Protein 3Q87 (pdb70)

Organism: Encephalitozoon cuniculi (strain GB-M1) (NCBI:txid284813)

B-factor: mean 30.22, std 13.88, range [9.96, 102.19]

Secondary structure (DSSP, 8-state):
--GGGGGTB--SS-SS--PEEEEEEEEEE---------HHHHHHHHHHHHHHHHHHTTT--SS---HHHHHHHHH-TT--HHHHHHHHSEEEEEEEEEETTT--EEEEETTEEE-SS-B---/--SPPP-HHHHHHHHHHHHHT--S-EEEEET-TT-HHHHHHTTTSEEEEEES-HHHHHT-SSS-EEE-STTTTB-GGG-SEEEE----BTT---TTTB--GGG-HHHHHHHHH--SSEEEEEEEGGG-HHHHHHHHHHTT-EEEEEEEEE-SSSEEEEEEEE--

Foldseek 3Di:
DFQLCQQVDAQPPDPDGFGKAKAFPDKDFADDPDQDGDLCSQQPPQRVSVVRVQVNCVVPDNAHDDPCNSNVCNVPVVPCPNVSCRRVGMARQFIWIAGPPQGKIFTRHRSDTRNPPIDHDD/DLADDDDPLNVVLLVLCVVVPDAAFEEEEEQCQQNPSVVVAVVGYQYAYEHCRVSSVVNHPDHHYDHDLADPVPDQVRGAEYEDADLQDECDPDVHNALYHLSCNSVLVNLVPHDHFKYKYKYWVSSVVVVSCVSNVVVQWDKDFSDWAADVPTIMTIMMTGHD

InterPro domains:
  IPR005651 Trm112-like [PF03966] (2-112)

Radius of gyration: 19.12 Å; Cα contacts (8 Å, |Δi|>4): 638; chains: 2; bounding box: 38×39×57 Å

Sequence (286 aa):
MKPFLLGLLKCKRCSFMTKLILECEKAESNDVDVKIFNKHMFTENGGERLKSLVNSLRDFHGRELSEQDISSFVENPGDDEKIKEFLFGIDVVEGSLRCDMCGLIYPIKGSIVETVDTVESKMDWYEPGEDTYTLMDALEREGLEMKIVLDLGTSTGVITEQLRKRNTVVSTDLNIRALESHRGGNLVRADLLCSINQESVDVVVVFNPPYVPDTDDPIIGGGYLGREVIDRFVDAVTVGMLYLLVIEANRPKEVLARLEERGYGTRILKVRKILGETVYIIKGEKS

CATH classification: 2.20.25.10

Structure (mmCIF, N/CA/C/O backbone):
data_3Q87
#
_entry.id   3Q87
#
_cell.length_a   42.115
_cell.length_b   74.316
_cell.length_c   96.754
_cell.angle_alpha   90.00
_cell.angle_beta   90.00
_cell.angle_gamma   90.00
#
_symmetry.space_group_name_H-M   'P 21 21 21'
#
loop_
_entity.id
_entity.type
_entity.pdbx_description
1 polymer 'Putative uncharacterized protein ECU08_1170'
2 polymer 'N6 adenine specific DNA methylase'
3 non-polymer 'ZINC ION'
4 non-polymer S-ADENOSYLMETHIONINE
5 water water
#
loop_
_atom_site.group_PDB
_atom_site.id
_atom_site.type_symbol
_atom_site.label_atom_id
_atom_site.label_alt_id
_atom_site.label_comp_id
_atom_site.label_asym_id
_atom_site.label_entity_id
_atom_site.label_seq_id
_atom_site.pdbx_PDB_ins_code
_atom_site.Cartn_x
_atom_site.Cartn_y
_atom_site.Cartn_z
_atom_site.occupancy
_atom_site.B_iso_or_equiv
_atom_site.auth_seq_id
_atom_site.auth_comp_id
_atom_site.auth_asym_id
_atom_site.auth_atom_id
_atom_site.pdbx_PDB_model_num
ATOM 1 N N . MET A 1 1 ? 38.078 12.416 33.636 1.00 23.63 1 MET A N 1
ATOM 2 C CA . MET A 1 1 ? 36.676 12.043 33.486 1.00 26.85 1 MET A CA 1
ATOM 3 C C . MET A 1 1 ? 35.868 12.212 34.768 1.00 22.28 1 MET A C 1
ATOM 4 O O . MET A 1 1 ? 36.265 11.770 35.847 1.00 22.55 1 MET A O 1
ATOM 9 N N . LYS A 1 2 ? 34.719 12.850 34.622 1.00 19.65 2 LYS A N 1
ATOM 10 C CA . LYS A 1 2 ? 33.779 13.005 35.712 1.00 22.08 2 LYS A CA 1
ATOM 11 C C . LYS A 1 2 ? 32.938 11.735 35.850 1.00 25.48 2 LYS A C 1
ATOM 12 O O . LYS A 1 2 ? 32.604 11.094 34.863 1.00 19.64 2 LYS A O 1
ATOM 18 N N . PRO A 1 3 ? 32.623 11.349 37.089 1.00 23.37 3 PRO A N 1
ATOM 19 C CA . PRO A 1 3 ? 31.940 10.070 37.315 1.00 19.45 3 PRO A CA 1
ATOM 20 C C . PRO A 1 3 ? 30.572 9.920 36.632 1.00 19.23 3 PRO A C 1
ATOM 21 O O . PRO A 1 3 ? 30.124 8.787 36.460 1.00 18.21 3 PRO A O 1
ATOM 25 N N . PHE A 1 4 ? 29.919 11.006 36.226 1.00 18.97 4 PHE A N 1
ATOM 26 C CA . PHE A 1 4 ? 28.635 10.842 35.533 1.00 19.01 4 PHE A CA 1
ATOM 27 C C . PHE A 1 4 ? 28.810 10.069 34.234 1.00 15.01 4 PHE A C 1
ATOM 28 O O . PHE A 1 4 ? 27.850 9.479 33.726 1.00 16.69 4 PHE A O 1
ATOM 36 N N . LEU A 1 5 ? 30.036 10.053 33.710 1.00 16.02 5 LEU A N 1
ATOM 37 C CA . LEU A 1 5 ? 30.320 9.311 32.470 1.00 19.66 5 LEU A CA 1
ATOM 38 C C . LEU A 1 5 ? 30.070 7.812 32.639 1.00 20.21 5 LEU A C 1
ATOM 39 O O . LEU A 1 5 ? 29.862 7.098 31.661 1.00 19.54 5 LEU A O 1
ATOM 44 N N . LEU A 1 6 ? 30.080 7.337 33.884 1.00 18.10 6 LEU A N 1
ATOM 45 C CA . LEU A 1 6 ? 29.787 5.931 34.144 1.00 18.13 6 LEU A CA 1
ATOM 46 C C . LEU A 1 6 ? 28.366 5.540 33.737 1.00 27.27 6 LEU A C 1
ATOM 47 O O . LEU A 1 6 ? 28.059 4.352 33.647 1.00 27.16 6 LEU A O 1
ATOM 52 N N . GLY A 1 7 ? 27.496 6.522 33.508 1.00 17.90 7 GLY A N 1
ATOM 53 C CA . GLY A 1 7 ? 26.187 6.221 32.953 1.00 20.82 7 GLY A CA 1
ATOM 54 C C . GLY A 1 7 ? 26.181 6.083 31.433 1.00 24.17 7 GLY A C 1
ATOM 55 O O . GLY A 1 7 ? 25.200 5.630 30.844 1.00 24.20 7 GLY A O 1
ATOM 56 N N . LEU A 1 8 ? 27.278 6.470 30.794 1.00 18.77 8 LEU A N 1
ATOM 57 C CA . LEU A 1 8 ? 27.308 6.623 29.338 1.00 18.91 8 LEU A CA 1
ATOM 58 C C . LEU A 1 8 ? 28.277 5.672 28.645 1.00 23.22 8 LEU A C 1
ATOM 59 O O . LEU A 1 8 ? 28.185 5.435 27.438 1.00 23.81 8 LEU A O 1
ATOM 64 N N . LEU A 1 9 ? 29.228 5.141 29.397 1.00 13.57 9 LEU A N 1
ATOM 65 C CA . LEU A 1 9 ? 30.253 4.303 28.797 1.00 15.90 9 LEU A CA 1
ATOM 66 C C . LEU A 1 9 ? 29.873 2.842 28.941 1.00 17.47 9 LEU A C 1
ATOM 67 O O . LEU A 1 9 ? 29.165 2.481 29.861 1.00 21.98 9 LEU A O 1
ATOM 72 N N . LYS A 1 10 ? 30.347 2.005 28.033 1.00 14.19 10 LYS A N 1
ATOM 73 C CA . LYS A 1 10 ? 30.139 0.571 28.165 1.00 17.01 10 LYS A CA 1
ATOM 74 C C . LYS A 1 10 ? 31.340 -0.190 27.621 1.00 14.21 10 LYS A C 1
ATOM 75 O O . LYS A 1 10 ? 32.141 0.356 26.855 1.00 14.33 10 LYS A O 1
ATOM 81 N N . CYS A 1 11 ? 31.465 -1.449 28.023 1.00 12.07 11 CYS A N 1
ATOM 82 C CA . CYS A 1 11 ? 32.510 -2.302 27.490 1.00 11.27 11 CYS A CA 1
ATOM 83 C C . CYS A 1 11 ? 32.260 -2.508 26.013 1.00 14.74 11 CYS A C 1
ATOM 84 O O . CYS A 1 11 ? 31.134 -2.781 25.587 1.00 18.39 11 CYS A O 1
ATOM 87 N N . LYS A 1 12 ? 33.306 -2.373 25.219 1.00 17.48 12 LYS A N 1
ATOM 88 C CA . LYS A 1 12 ? 33.118 -2.394 23.778 1.00 16.72 12 LYS A CA 1
ATOM 89 C C . LYS A 1 12 ? 33.161 -3.821 23.232 1.00 22.75 12 LYS A C 1
ATOM 90 O O . LYS A 1 12 ? 32.947 -4.042 22.042 1.00 22.51 12 LYS A O 1
ATOM 96 N N . ARG A 1 13 ? 33.437 -4.781 24.108 1.00 21.26 13 ARG A N 1
ATOM 97 C CA . ARG A 1 13 ? 33.567 -6.177 23.705 1.00 25.26 13 ARG A CA 1
ATOM 98 C C . ARG A 1 13 ? 32.329 -6.995 24.106 1.00 26.64 13 ARG A C 1
ATOM 99 O O . ARG A 1 13 ? 31.778 -7.748 23.298 1.00 20.00 13 ARG A O 1
ATOM 107 N N . CYS A 1 14 ? 31.892 -6.844 25.354 1.00 20.12 14 CYS A N 1
ATOM 108 C CA . CYS A 1 14 ? 30.661 -7.488 25.801 1.00 26.05 14 CYS A CA 1
ATOM 109 C C . CYS A 1 14 ? 29.446 -6.923 25.055 1.00 24.58 14 CYS A C 1
ATOM 110 O O . CYS A 1 14 ? 29.318 -5.717 24.875 1.00 21.46 14 CYS A O 1
ATOM 113 N N . SER A 1 15 ? 28.572 -7.810 24.597 1.00 24.29 15 SER A N 1
ATOM 114 C CA . SER A 1 15 ? 27.443 -7.429 23.758 1.00 31.87 15 SER A CA 1
ATOM 115 C C . SER A 1 15 ? 26.221 -7.120 24.614 1.00 31.89 15 SER A C 1
ATOM 116 O O . SER A 1 15 ? 25.116 -6.957 24.106 1.00 34.43 15 SER A O 1
ATOM 119 N N . PHE A 1 16 ? 26.430 -7.062 25.921 1.00 27.89 16 PHE A N 1
ATOM 120 C CA . PHE A 1 16 ? 25.374 -6.730 26.868 1.00 24.79 16 PHE A CA 1
ATOM 121 C C . PHE A 1 16 ? 25.971 -5.759 27.869 1.00 26.77 16 PHE A C 1
ATOM 122 O O . PHE A 1 16 ? 27.191 -5.689 28.000 1.00 20.31 16 PHE A O 1
ATOM 130 N N . MET A 1 17 ? 25.124 -5.008 28.565 1.00 23.69 17 MET A N 1
ATOM 131 C CA . MET A 1 17 ? 25.605 -4.121 29.622 1.00 31.38 17 MET A CA 1
ATOM 132 C C . MET A 1 17 ? 26.317 -4.909 30.709 1.00 27.47 17 MET A C 1
ATOM 133 O O . MET A 1 17 ? 25.879 -5.988 31.098 1.00 27.42 17 MET A O 1
ATOM 138 N N . THR A 1 18 ? 27.417 -4.345 31.187 1.00 17.74 18 THR A N 1
ATOM 139 C CA . THR A 1 18 ? 28.165 -4.864 32.308 1.00 23.96 18 THR A CA 1
ATOM 140 C C . THR A 1 18 ? 28.500 -3.648 33.169 1.00 24.55 18 THR A C 1
ATOM 141 O O . THR A 1 18 ? 28.169 -2.524 32.800 1.00 23.23 18 THR A O 1
ATOM 145 N N . LYS A 1 19 ? 29.163 -3.860 34.297 1.00 24.65 19 LYS A N 1
ATOM 146 C CA . LYS A 1 19 ? 29.552 -2.751 35.167 1.00 26.96 19 LYS A CA 1
ATOM 147 C C . LYS A 1 19 ? 31.003 -2.376 34.927 1.00 25.77 19 LYS A C 1
ATOM 148 O O . LYS A 1 19 ? 31.871 -3.240 34.970 1.00 22.97 19 LYS A O 1
ATOM 154 N N . LEU A 1 20 ? 31.272 -1.100 34.665 1.00 23.43 20 LEU A N 1
ATOM 155 C CA . LEU A 1 20 ? 32.652 -0.642 34.547 1.00 18.65 20 LEU A CA 1
ATOM 156 C C . LEU A 1 20 ? 33.115 -0.179 35.915 1.00 22.61 20 LEU A C 1
ATOM 157 O O . LEU A 1 20 ? 32.506 0.709 36.498 1.00 21.43 20 LEU A O 1
ATOM 162 N N . ILE A 1 21 ? 34.183 -0.780 36.428 1.00 19.97 21 ILE A N 1
ATOM 163 C CA . ILE A 1 21 ? 34.676 -0.435 37.764 1.00 21.42 21 ILE A CA 1
ATOM 164 C C . ILE A 1 21 ? 35.856 0.518 37.689 1.00 18.80 21 ILE A C 1
ATOM 165 O O . ILE A 1 21 ? 36.802 0.293 36.947 1.00 19.34 21 ILE A O 1
ATOM 170 N N . LEU A 1 22 ? 35.785 1.584 38.477 1.00 20.82 22 LEU A N 1
ATOM 171 C CA . LEU A 1 22 ? 36.774 2.646 38.464 1.00 22.62 22 LEU A CA 1
ATOM 172 C C . LEU A 1 22 ? 37.931 2.353 39.409 1.00 29.70 22 LEU A C 1
ATOM 173 O O . LEU A 1 22 ? 37.722 2.007 40.573 1.00 24.54 22 LEU A O 1
ATOM 178 N N . GLU A 1 23 ? 39.150 2.485 38.892 1.00 23.61 23 GLU A N 1
ATOM 179 C CA . GLU A 1 23 ? 40.334 2.583 39.731 1.00 23.30 23 GLU A CA 1
ATOM 180 C C . GLU A 1 23 ? 40.938 3.967 39.541 1.00 28.54 23 GLU A C 1
ATOM 181 O O . GLU A 1 23 ? 41.169 4.404 38.416 1.00 29.83 23 GLU A O 1
ATOM 187 N N . CYS A 1 24 ? 41.194 4.650 40.648 1.00 22.50 24 CYS A N 1
ATOM 188 C CA . CYS A 1 24 ? 41.587 6.044 40.602 1.00 28.72 24 CYS A CA 1
ATOM 189 C C . CYS A 1 24 ? 42.992 6.264 41.154 1.00 36.48 24 CYS A C 1
ATOM 190 O O . CYS A 1 24 ? 43.216 6.137 42.354 1.00 29.57 24 CYS A O 1
ATOM 193 N N . GLU A 1 25 ? 43.945 6.581 40.281 1.00 30.02 25 GLU A N 1
ATOM 194 C CA . GLU A 1 25 ? 45.262 6.977 40.757 1.00 25.18 25 GLU A CA 1
ATOM 195 C C . GLU A 1 25 ? 45.219 8.413 41.279 1.00 38.97 25 GLU A C 1
ATOM 196 O O . GLU A 1 25 ? 45.594 8.681 42.420 1.00 38.80 25 GLU A O 1
ATOM 202 N N . LYS A 1 26 ? 44.752 9.348 40.462 1.00 28.83 26 LYS A N 1
ATOM 203 C CA . LYS A 1 26 ? 44.555 10.688 40.992 1.00 32.71 26 LYS A CA 1
ATOM 204 C C . LYS A 1 26 ? 43.332 11.421 40.450 1.00 36.66 26 LYS A C 1
ATOM 205 O O . LYS A 1 26 ? 42.970 11.287 39.277 1.00 25.28 26 LYS A O 1
ATOM 211 N N . ALA A 1 27 ? 42.706 12.191 41.337 1.00 26.34 27 ALA A N 1
ATOM 212 C CA . ALA A 1 27 ? 41.475 12.907 41.043 1.00 26.72 27 ALA A CA 1
ATOM 213 C C . ALA A 1 27 ? 41.539 14.312 41.618 1.00 30.79 27 ALA A C 1
ATOM 214 O O . ALA A 1 27 ? 42.122 14.520 42.677 1.00 33.53 27 ALA A O 1
ATOM 216 N N . GLU A 1 28 ? 40.924 15.265 40.923 1.00 26.83 28 GLU A N 1
ATOM 217 C CA . GLU A 1 28 ? 40.875 16.651 41.373 1.00 33.51 28 GLU A CA 1
ATOM 218 C C . GLU A 1 28 ? 39.429 17.094 41.534 1.00 33.39 28 GLU A C 1
ATOM 219 O O . GLU A 1 28 ? 38.525 16.550 40.898 1.00 28.56 28 GLU A O 1
ATOM 225 N N . SER A 1 29 ? 39.192 18.059 42.411 1.00 39.13 29 SER A N 1
ATOM 226 C CA . SER A 1 29 ? 37.844 18.579 42.560 1.00 39.90 29 SER A CA 1
ATOM 227 C C . SER A 1 29 ? 37.625 19.597 41.447 1.00 44.54 29 SER A C 1
ATOM 228 O O . SER A 1 29 ? 38.570 20.249 41.000 1.00 39.60 29 SER A O 1
ATOM 231 N N . ASN A 1 30 ? 36.385 19.695 40.979 1.00 45.29 30 ASN A N 1
ATOM 232 C CA . ASN A 1 30 ? 36.023 20.622 39.912 1.00 47.70 30 ASN A CA 1
ATOM 233 C C . ASN A 1 30 ? 34.822 21.439 40.350 1.00 49.40 30 ASN A C 1
ATOM 234 O O . ASN A 1 30 ? 33.911 20.914 40.997 1.00 48.52 30 ASN A O 1
ATOM 239 N N . ASP A 1 31 ? 34.827 22.719 39.993 1.00 48.39 31 ASP A N 1
ATOM 240 C CA . ASP A 1 31 ? 33.722 23.620 40.295 1.00 53.06 31 ASP A CA 1
ATOM 241 C C . ASP A 1 31 ? 32.398 23.165 39.686 1.00 53.23 31 ASP A C 1
ATOM 242 O O . ASP A 1 31 ? 32.318 22.899 38.486 1.00 50.76 31 ASP A O 1
ATOM 247 N N . VAL A 1 32 ? 31.358 23.094 40.514 1.00 45.15 32 VAL A N 1
ATOM 248 C CA . VAL A 1 32 ? 30.011 22.811 40.023 1.00 55.17 32 VAL A CA 1
ATOM 249 C C . VAL A 1 32 ? 29.130 24.063 40.008 1.00 59.43 32 VAL A C 1
ATOM 250 O O . VAL A 1 32 ? 29.627 25.191 39.967 1.00 71.21 32 VAL A O 1
ATOM 254 N N . ASP A 1 36 ? 25.822 25.906 34.417 1.00 72.23 36 ASP A N 1
ATOM 255 C CA . ASP A 1 36 ? 25.591 25.239 33.139 1.00 64.89 36 ASP A CA 1
ATOM 256 C C . ASP A 1 36 ? 24.948 23.866 33.329 1.00 53.42 36 ASP A C 1
ATOM 257 O O . ASP A 1 36 ? 24.763 23.399 34.457 1.00 50.49 36 ASP A O 1
ATOM 262 N N . VAL A 1 37 ? 24.648 23.219 32.209 1.00 29.59 37 VAL A N 1
ATOM 263 C CA . VAL A 1 37 ? 23.768 22.063 32.176 1.00 32.76 37 VAL A CA 1
ATOM 264 C C . VAL A 1 37 ? 24.411 20.745 32.636 1.00 38.23 37 VAL A C 1
ATOM 265 O O . VAL A 1 37 ? 25.407 20.268 32.063 1.00 39.38 37 VAL A O 1
ATOM 269 N N . LYS A 1 38 ? 23.815 20.157 33.666 1.00 26.02 38 LYS A N 1
ATOM 270 C CA . LYS A 1 38 ? 24.313 18.920 34.245 1.00 23.39 38 LYS A CA 1
ATOM 271 C C . LYS A 1 38 ? 23.212 17.888 34.236 1.00 27.94 38 LYS A C 1
ATOM 272 O O . LYS A 1 38 ? 22.523 17.698 35.228 1.00 39.16 38 LYS A O 1
ATOM 278 N N . ILE A 1 39 ? 23.042 17.223 33.106 1.00 22.13 39 ILE A N 1
ATOM 279 C CA . ILE A 1 39 ? 22.073 16.157 33.001 1.00 21.52 39 ILE A CA 1
ATOM 280 C C . ILE A 1 39 ? 22.797 14.812 33.080 1.00 24.61 39 ILE A C 1
ATOM 281 O O . ILE A 1 39 ? 23.819 14.616 32.417 1.00 17.03 39 ILE A O 1
ATOM 286 N N . PHE A 1 40 ? 22.292 13.904 33.914 1.00 19.81 40 PHE A N 1
ATOM 287 C CA . PHE A 1 40 ? 22.826 12.536 33.965 1.00 21.95 40 PHE A CA 1
ATOM 288 C C . PHE A 1 40 ? 21.755 11.446 33.886 1.00 25.01 40 PHE A C 1
ATOM 289 O O . PHE A 1 40 ? 20.561 11.716 34.012 1.00 26.29 40 PHE A O 1
ATOM 297 N N . ASN A 1 41 ? 22.194 10.214 33.647 1.00 23.74 41 ASN A N 1
ATOM 298 C CA . ASN A 1 41 ? 21.301 9.069 33.497 1.00 22.14 41 ASN A CA 1
ATOM 299 C C . ASN A 1 41 ? 20.974 8.472 34.858 1.00 31.98 41 ASN A C 1
ATOM 300 O O . ASN A 1 41 ? 21.581 7.483 35.299 1.00 22.40 41 ASN A O 1
ATOM 305 N N . LYS A 1 42 ? 20.017 9.108 35.524 1.00 32.17 42 LYS A N 1
ATOM 306 C CA . LYS A 1 42 ? 19.680 8.788 36.904 1.00 38.16 42 LYS A CA 1
ATOM 307 C C . LYS A 1 42 ? 19.482 7.293 37.153 1.00 31.89 42 LYS A C 1
ATOM 308 O O . LYS A 1 42 ? 20.034 6.752 38.105 1.00 34.52 42 LYS A O 1
ATOM 314 N N . HIS A 1 43 ? 18.725 6.627 36.289 1.00 25.31 43 HIS A N 1
ATOM 315 C CA . HIS A 1 43 ? 18.463 5.205 36.461 1.00 32.97 43 HIS A CA 1
ATOM 316 C C . HIS A 1 43 ? 19.740 4.358 36.568 1.00 45.94 43 HIS A C 1
ATOM 317 O O . HIS A 1 43 ? 19.748 3.312 37.237 1.00 34.85 43 HIS A O 1
ATOM 324 N N . MET A 1 44 ? 20.812 4.800 35.912 1.00 35.18 44 MET A N 1
ATOM 325 C CA . MET A 1 44 ? 22.066 4.058 35.953 1.00 30.99 44 MET A CA 1
ATOM 326 C C . MET A 1 44 ? 22.635 4.075 37.368 1.00 35.69 44 MET A C 1
ATOM 327 O O . MET A 1 44 ? 23.350 3.156 37.781 1.00 34.41 44 MET A O 1
ATOM 332 N N . PHE A 1 45 ? 22.306 5.128 38.106 1.00 29.46 45 PHE A N 1
ATOM 333 C CA . PHE A 1 45 ? 22.844 5.324 39.439 1.00 34.54 45 PHE A CA 1
ATOM 334 C C . PHE A 1 45 ? 21.856 4.953 40.554 1.00 34.93 45 PHE A C 1
ATOM 335 O O . PHE A 1 45 ? 22.214 4.980 41.734 1.00 39.69 45 PHE A O 1
ATOM 343 N N . THR A 1 46 ? 20.625 4.598 40.182 1.00 39.76 46 THR A N 1
ATOM 344 C CA . THR A 1 46 ? 19.624 4.179 41.172 1.00 44.82 46 THR A CA 1
ATOM 345 C C . THR A 1 46 ? 19.552 2.663 41.277 1.00 34.64 46 THR A C 1
ATOM 346 O O . THR A 1 46 ? 19.451 2.121 42.374 1.00 50.98 46 THR A O 1
ATOM 350 N N . GLU A 1 47 ? 19.602 1.983 40.135 1.00 36.23 47 GLU A N 1
ATOM 351 C CA . GLU A 1 47 ? 19.438 0.532 40.098 1.00 43.37 47 GLU A CA 1
ATOM 352 C C . GLU A 1 47 ? 20.276 -0.196 41.150 1.00 42.84 47 GLU A C 1
ATOM 353 O O . GLU A 1 47 ? 21.351 0.270 41.527 1.00 42.24 47 GLU A O 1
ATOM 359 N N . ASN A 1 48 ? 19.783 -1.348 41.603 1.00 51.75 48 ASN A N 1
ATOM 360 C CA . ASN A 1 48 ? 20.426 -2.099 42.678 1.00 33.71 48 ASN A CA 1
ATOM 361 C C . ASN A 1 48 ? 20.760 -1.217 43.856 1.00 43.93 48 ASN A C 1
ATOM 362 O O . ASN A 1 48 ? 21.873 -1.259 44.380 1.00 44.27 48 ASN A O 1
ATOM 367 N N . GLY A 1 49 ? 19.794 -0.408 44.263 1.00 39.79 49 GLY A N 1
ATOM 368 C CA . GLY A 1 49 ? 19.974 0.437 45.422 1.00 41.62 49 GLY A CA 1
ATOM 369 C C . GLY A 1 49 ? 21.239 1.264 45.357 1.00 48.87 49 GLY A C 1
ATOM 370 O O . GLY A 1 49 ? 21.962 1.376 46.349 1.00 38.61 49 GLY A O 1
ATOM 371 N N . GLY A 1 50 ? 21.503 1.836 44.184 1.00 44.38 50 GLY A N 1
ATOM 372 C CA . GLY A 1 50 ? 22.590 2.783 44.012 1.00 37.03 50 GLY A CA 1
ATOM 373 C C . GLY A 1 50 ? 23.939 2.107 43.897 1.00 34.40 50 GLY A C 1
ATOM 374 O O . GLY A 1 50 ? 24.958 2.652 44.320 1.00 38.77 50 GLY A O 1
ATOM 375 N N . GLU A 1 51 ? 23.941 0.918 43.310 1.00 32.39 51 GLU A N 1
ATOM 376 C CA . GLU A 1 51 ? 25.163 0.146 43.154 1.00 33.25 51 GLU A CA 1
ATOM 377 C C . GLU A 1 51 ? 26.307 0.939 42.520 1.00 29.63 51 GLU A C 1
ATOM 378 O O . GLU A 1 51 ? 27.428 0.933 43.033 1.00 31.67 51 GLU A O 1
ATOM 384 N N . ARG A 1 52 ? 26.038 1.609 41.404 1.00 31.39 52 ARG A N 1
ATOM 385 C CA . ARG A 1 52 ? 27.094 2.355 40.718 1.00 29.90 52 ARG A CA 1
ATOM 386 C C . ARG A 1 52 ? 27.695 3.432 41.624 1.00 29.49 52 ARG A C 1
ATOM 387 O O . ARG A 1 52 ? 28.916 3.646 41.622 1.00 29.46 52 ARG A O 1
ATOM 395 N N . LEU A 1 53 ? 26.842 4.085 42.413 1.00 27.02 53 LEU A N 1
ATOM 396 C CA . LEU A 1 53 ? 27.292 5.111 43.353 1.00 23.30 53 LEU A CA 1
ATOM 397 C C . LEU A 1 53 ? 28.167 4.541 44.465 1.00 27.03 53 LEU A C 1
ATOM 398 O O . LEU A 1 53 ? 29.188 5.123 44.827 1.00 23.91 53 LEU A O 1
ATOM 403 N N . LYS A 1 54 ? 27.732 3.420 45.031 1.00 29.37 54 LYS A N 1
ATOM 404 C CA . LYS A 1 54 ? 28.520 2.698 46.022 1.00 32.88 54 LYS A CA 1
ATOM 405 C C . LYS A 1 54 ? 29.869 2.290 45.452 1.00 22.03 54 LYS A C 1
ATOM 406 O O . LYS A 1 54 ? 30.894 2.410 46.111 1.00 26.91 54 LYS A O 1
ATOM 412 N N . SER A 1 55 ? 29.859 1.793 44.223 1.00 24.59 55 SER A N 1
ATOM 413 C CA . SER A 1 55 ? 31.092 1.428 43.528 1.00 25.80 55 SER A CA 1
ATOM 414 C C . SER A 1 55 ? 32.032 2.632 43.373 1.00 21.84 55 SER A C 1
ATOM 415 O O . SER A 1 55 ? 33.227 2.548 43.656 1.00 22.81 55 SER A O 1
ATOM 418 N N . LEU A 1 56 ? 31.486 3.751 42.907 1.00 22.81 56 LEU A N 1
ATOM 419 C CA . LEU A 1 56 ? 32.255 4.980 42.785 1.00 20.25 56 LEU A CA 1
ATOM 420 C C . LEU A 1 56 ? 32.788 5.458 44.132 1.00 25.98 56 LEU A C 1
ATOM 421 O O . LEU A 1 56 ? 33.947 5.852 44.239 1.00 24.29 56 LEU A O 1
ATOM 426 N N . VAL A 1 57 ? 31.944 5.442 45.159 1.00 28.18 57 VAL A N 1
ATOM 427 C CA . VAL A 1 57 ? 32.373 5.950 46.461 1.00 25.49 57 VAL A CA 1
ATOM 428 C C . VAL A 1 57 ? 33.565 5.151 46.979 1.00 30.09 57 VAL A C 1
ATOM 429 O O . VAL A 1 57 ? 34.516 5.709 47.524 1.00 28.22 57 VAL A O 1
ATOM 433 N N . ASN A 1 58 ? 33.513 3.840 46.772 1.00 33.88 58 ASN A N 1
ATOM 434 C CA . ASN A 1 58 ? 34.623 2.961 47.111 1.00 30.12 58 ASN A CA 1
ATOM 435 C C . ASN A 1 58 ? 35.874 3.259 46.294 1.00 35.18 58 ASN A C 1
ATOM 436 O O . ASN A 1 58 ? 36.976 3.296 46.833 1.00 27.49 58 ASN A O 1
ATOM 441 N N . SER A 1 59 ? 35.701 3.462 44.989 1.00 27.86 59 SER A N 1
ATOM 442 C CA . SER A 1 59 ? 36.826 3.772 44.118 1.00 28.13 59 SER A CA 1
ATOM 443 C C . SER A 1 59 ? 37.509 5.080 44.512 1.00 23.73 59 SER A C 1
ATOM 444 O O . SER A 1 59 ? 38.724 5.241 44.334 1.00 24.05 59 SER A O 1
ATOM 447 N N . LEU A 1 60 ? 36.736 6.016 45.041 1.00 20.28 60 LEU A N 1
ATOM 448 C CA . LEU A 1 60 ? 37.286 7.332 45.346 1.00 20.61 60 LEU A CA 1
ATOM 449 C C . LEU A 1 60 ? 37.491 7.576 46.841 1.00 32.75 60 LEU A C 1
ATOM 450 O O . LEU A 1 60 ? 37.603 8.721 47.271 1.00 33.73 60 LEU A O 1
ATOM 455 N N . ARG A 1 61 ? 37.569 6.505 47.622 1.00 34.79 61 ARG A N 1
ATOM 456 C CA . ARG A 1 61 ? 37.649 6.630 49.083 1.00 39.54 61 ARG A CA 1
ATOM 457 C C . ARG A 1 61 ? 38.893 7.385 49.573 1.00 43.00 61 ARG A C 1
ATOM 458 O O . ARG A 1 61 ? 38.867 8.017 50.633 1.00 47.75 61 ARG A O 1
ATOM 466 N N . ASP A 1 62 ? 39.968 7.331 48.795 1.00 38.49 62 ASP A N 1
ATOM 467 C CA . ASP A 1 62 ? 41.176 8.089 49.101 1.00 35.68 62 ASP A CA 1
ATOM 468 C C . ASP A 1 62 ? 41.147 9.519 48.538 1.00 50.94 62 ASP A C 1
ATOM 469 O O . ASP A 1 62 ? 42.134 10.253 48.622 1.00 44.85 62 ASP A O 1
ATOM 474 N N . PHE A 1 63 ? 40.020 9.912 47.958 1.00 50.94 63 PHE A N 1
ATOM 475 C CA . PHE A 1 63 ? 39.852 11.288 47.509 1.00 45.63 63 PHE A CA 1
ATOM 476 C C . PHE A 1 63 ? 38.887 12.036 48.420 1.00 39.61 63 PHE A C 1
ATOM 477 O O . PHE A 1 63 ? 37.733 11.648 48.569 1.00 38.43 63 PHE A O 1
ATOM 485 N N . HIS A 1 64 ? 39.357 13.122 49.016 1.00 43.61 64 HIS A N 1
ATOM 486 C CA . HIS A 1 64 ? 38.557 13.823 50.009 1.00 60.43 64 HIS A CA 1
ATOM 487 C C . HIS A 1 64 ? 38.069 15.190 49.542 1.00 57.74 64 HIS A C 1
ATOM 488 O O . HIS A 1 64 ? 37.509 15.951 50.326 1.00 63.41 64 HIS A O 1
ATOM 495 N N . GLY A 1 65 ? 38.264 15.489 48.262 1.00 54.47 65 GLY A N 1
ATO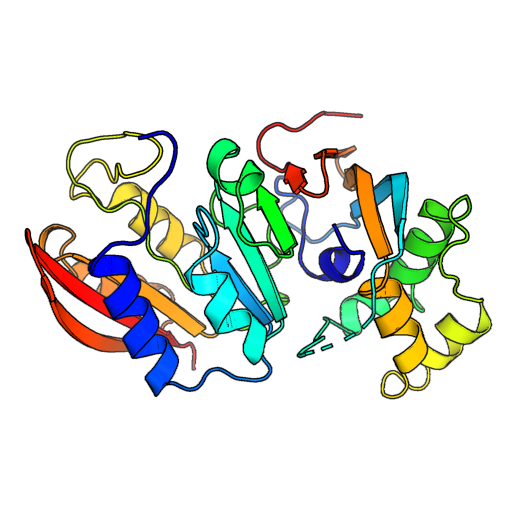M 496 C CA . GLY A 1 65 ? 37.839 16.766 47.712 1.00 57.18 65 GLY A CA 1
ATOM 497 C C . GLY A 1 65 ? 36.333 16.919 47.713 1.00 53.43 65 GLY A C 1
ATOM 498 O O . GLY A 1 65 ? 35.806 18.033 47.744 1.00 58.29 65 GLY A O 1
ATOM 499 N N . ARG A 1 66 ? 35.641 15.786 47.667 1.00 45.29 66 ARG A N 1
ATOM 500 C CA . ARG A 1 66 ? 34.187 15.761 47.700 1.00 46.83 66 ARG A CA 1
ATOM 501 C C . ARG A 1 66 ? 33.768 14.406 48.260 1.00 51.59 66 ARG A C 1
ATOM 502 O O . ARG A 1 66 ? 34.544 13.454 48.213 1.00 51.72 66 ARG A O 1
ATOM 510 N N . GLU A 1 67 ? 32.561 14.311 48.807 1.00 50.85 67 GLU A N 1
ATOM 511 C CA . GLU A 1 67 ? 32.171 13.092 49.513 1.00 56.42 67 GLU A CA 1
ATOM 512 C C . GLU A 1 67 ? 30.673 12.783 49.472 1.00 53.61 67 GLU A C 1
ATOM 513 O O . GLU A 1 67 ? 29.842 13.687 49.395 1.00 54.36 67 GLU A O 1
ATOM 519 N N . LEU A 1 68 ? 30.347 11.492 49.515 1.00 51.66 68 LEU A N 1
ATOM 520 C CA . LEU A 1 68 ? 28.966 11.034 49.666 1.00 53.63 68 LEU A CA 1
ATOM 521 C C . LEU A 1 68 ? 28.854 10.162 50.902 1.00 55.74 68 LEU A C 1
ATOM 522 O O . LEU A 1 68 ? 29.861 9.701 51.435 1.00 63.18 68 LEU A O 1
ATOM 527 N N . SER A 1 69 ? 27.625 9.928 51.348 1.00 59.64 69 SER A N 1
ATOM 528 C CA . SER A 1 69 ? 27.388 9.103 52.527 1.00 60.46 69 SER A CA 1
ATOM 529 C C . SER A 1 69 ? 26.292 8.088 52.259 1.00 59.91 69 SER A C 1
ATOM 530 O O . SER A 1 69 ? 25.454 8.286 51.378 1.00 49.67 69 SER A O 1
ATOM 533 N N . GLU A 1 70 ? 26.311 7.000 53.024 1.00 56.74 70 GLU A N 1
ATOM 534 C CA . GLU A 1 70 ? 25.273 5.983 52.952 1.00 58.41 70 GLU A CA 1
ATOM 535 C C . GLU A 1 70 ? 23.923 6.647 52.763 1.00 49.97 70 GLU A C 1
ATOM 536 O O . GLU A 1 70 ? 23.113 6.225 51.940 1.00 48.57 70 GLU A O 1
ATOM 542 N N . GLN A 1 71 ? 23.688 7.692 53.544 1.00 50.79 71 GLN A N 1
ATOM 543 C CA . GLN A 1 71 ? 22.395 8.349 53.551 1.00 56.45 71 GLN A CA 1
ATOM 544 C C . GLN A 1 71 ? 22.171 9.091 52.238 1.00 49.25 71 GLN A C 1
ATOM 545 O O . GLN A 1 71 ? 21.124 8.953 51.602 1.00 47.57 71 GLN A O 1
ATOM 551 N N . ASP A 1 72 ? 23.169 9.866 51.831 1.00 49.93 72 ASP A N 1
ATOM 552 C CA . ASP A 1 72 ? 23.088 10.632 50.592 1.00 51.43 72 ASP A CA 1
ATOM 553 C C . ASP A 1 72 ? 22.655 9.722 49.446 1.00 44.98 72 ASP A C 1
ATOM 554 O O . ASP A 1 72 ? 21.858 10.106 48.586 1.00 39.42 72 ASP A O 1
ATOM 559 N N . ILE A 1 73 ? 23.181 8.503 49.454 1.00 42.37 73 ILE A N 1
ATOM 560 C CA . ILE A 1 73 ? 22.893 7.536 48.410 1.00 42.55 73 ILE A CA 1
ATOM 561 C C . ILE A 1 73 ? 21.500 6.931 48.548 1.00 52.08 73 ILE A C 1
ATOM 562 O O . ILE A 1 73 ? 20.745 6.864 47.575 1.00 43.50 73 ILE A O 1
ATOM 567 N N . SER A 1 74 ? 21.171 6.475 49.754 1.00 48.02 74 SER A N 1
ATOM 568 C CA . SER A 1 74 ? 19.867 5.877 50.019 1.00 45.77 74 SER A CA 1
ATOM 569 C C . SER A 1 74 ? 18.760 6.883 49.745 1.00 42.21 74 SER A C 1
ATOM 570 O O . SER A 1 74 ? 17.769 6.568 49.092 1.00 39.11 74 SER A O 1
ATOM 573 N N . SER A 1 75 ? 18.942 8.103 50.236 1.00 46.95 75 SER A N 1
ATOM 574 C CA . SER A 1 75 ? 17.954 9.147 50.011 1.00 52.53 75 SER A CA 1
ATOM 575 C C . SER A 1 75 ? 17.782 9.464 48.523 1.00 51.16 75 SER A C 1
ATOM 576 O O . SER A 1 75 ? 16.665 9.703 48.069 1.00 50.71 75 SER A O 1
ATOM 579 N N . PHE A 1 76 ? 18.875 9.457 47.761 1.00 50.45 76 PHE A N 1
ATOM 580 C CA . PHE A 1 76 ? 18.775 9.686 46.318 1.00 42.05 76 PHE A CA 1
ATOM 581 C C . PHE A 1 76 ? 17.978 8.575 45.653 1.00 39.80 76 PHE A C 1
ATOM 582 O O . PHE A 1 76 ? 17.172 8.818 44.753 1.00 49.33 76 PHE A O 1
ATOM 590 N N . VAL A 1 77 ? 18.219 7.348 46.091 1.00 42.61 77 VAL A N 1
ATOM 591 C CA . VAL A 1 77 ? 17.437 6.214 45.619 1.00 48.25 77 VAL A CA 1
ATOM 592 C C . VAL A 1 77 ? 15.950 6.403 45.962 1.00 56.98 77 VAL A C 1
ATOM 593 O O . VAL A 1 77 ? 15.075 6.051 45.164 1.00 50.31 77 VAL A O 1
ATOM 597 N N . GLU A 1 78 ? 15.665 6.964 47.140 1.00 53.20 78 GLU A N 1
ATOM 598 C CA . GLU A 1 78 ? 14.279 7.254 47.514 1.00 61.63 78 GLU A CA 1
ATOM 599 C C . GLU A 1 78 ? 13.734 8.322 46.584 1.00 57.44 78 GLU A C 1
ATOM 600 O O . GLU A 1 78 ? 12.883 8.064 45.732 1.00 57.01 78 GLU A O 1
ATOM 606 N N . ASN A 1 79 ? 14.241 9.534 46.786 1.00 58.13 79 ASN A N 1
ATOM 607 C CA . ASN A 1 79 ? 13.826 10.712 46.042 1.00 57.42 79 ASN A CA 1
ATOM 608 C C . ASN A 1 79 ? 14.916 11.136 45.064 1.00 55.04 79 ASN A C 1
ATOM 609 O O . ASN A 1 79 ? 15.755 11.977 45.397 1.00 54.87 79 ASN A O 1
ATOM 614 N N . PRO A 1 80 ? 14.909 10.546 43.856 1.00 48.89 80 PRO A N 1
ATOM 615 C CA . PRO A 1 80 ? 15.899 10.845 42.811 1.00 55.70 80 PRO A CA 1
ATOM 616 C C . PRO A 1 80 ? 15.833 12.308 42.382 1.00 52.12 80 PRO A C 1
ATOM 617 O O . PRO A 1 80 ? 16.796 12.826 41.812 1.00 45.50 80 PRO A O 1
ATOM 621 N N . GLY A 1 81 ? 14.705 12.956 42.665 1.00 45.73 81 GLY A N 1
ATOM 622 C CA . GLY A 1 81 ? 14.522 14.363 42.366 1.00 43.72 81 GLY A CA 1
ATOM 623 C C . GLY A 1 81 ? 15.462 15.245 43.162 1.00 53.49 81 GLY A C 1
ATOM 624 O O . GLY A 1 81 ? 15.782 16.352 42.739 1.00 63.70 81 GLY A O 1
ATOM 625 N N . ASP A 1 82 ? 15.901 14.757 44.320 1.00 53.66 82 ASP A N 1
ATOM 626 C CA . ASP A 1 82 ? 16.838 15.498 45.161 1.00 61.19 82 ASP A CA 1
ATOM 627 C C . ASP A 1 82 ? 18.258 15.014 44.916 1.00 61.77 82 ASP A C 1
ATOM 628 O O . ASP A 1 82 ? 18.792 14.184 45.656 1.00 58.50 82 ASP A O 1
ATOM 633 N N . ASP A 1 83 ? 18.868 15.548 43.867 1.00 53.97 83 ASP A N 1
ATOM 634 C CA . ASP A 1 83 ? 20.160 15.061 43.426 1.00 57.18 83 ASP A CA 1
ATOM 635 C C . ASP A 1 83 ? 21.204 16.155 43.476 1.00 52.48 83 ASP A C 1
ATOM 636 O O . ASP A 1 83 ? 22.175 16.118 42.728 1.00 43.95 83 ASP A O 1
ATOM 641 N N . GLU A 1 84 ? 21.002 17.132 44.352 1.00 42.63 84 GLU A N 1
ATOM 642 C CA . GLU A 1 84 ? 21.974 18.205 44.511 1.00 47.60 84 GLU A CA 1
ATOM 643 C C . GLU A 1 84 ? 23.320 17.630 44.946 1.00 46.65 84 GLU A C 1
ATOM 644 O O . GLU A 1 84 ? 24.373 18.038 44.450 1.00 48.53 84 GLU A O 1
ATOM 650 N N . LYS A 1 85 ? 23.282 16.671 45.865 1.00 45.32 85 LYS A N 1
ATOM 651 C CA . LYS A 1 85 ? 24.503 16.065 46.374 1.00 45.38 85 LYS A CA 1
ATOM 652 C C . LYS A 1 85 ? 25.087 15.065 45.382 1.00 37.52 85 LYS A C 1
ATOM 653 O O . LYS A 1 85 ? 26.303 14.940 45.262 1.00 39.86 85 LYS A O 1
ATOM 659 N N . ILE A 1 86 ? 24.215 14.355 44.675 1.00 34.85 86 ILE A N 1
ATOM 660 C CA . ILE A 1 86 ? 24.649 13.407 43.657 1.00 36.40 86 ILE A CA 1
ATOM 661 C C . ILE A 1 86 ? 25.353 14.135 42.503 1.00 40.70 86 ILE A C 1
ATOM 662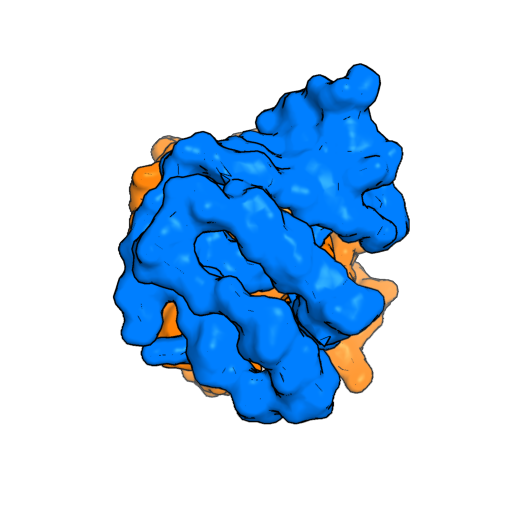 O O . ILE A 1 86 ? 26.493 13.810 42.156 1.00 40.22 86 ILE A O 1
ATOM 667 N N . LYS A 1 87 ? 24.672 15.124 41.925 1.00 34.81 87 LYS A N 1
ATOM 668 C CA . LYS A 1 87 ? 25.238 15.959 40.863 1.00 36.39 87 LYS A CA 1
ATOM 669 C C . LYS A 1 87 ? 26.605 16.492 41.254 1.00 36.51 87 LYS A C 1
ATOM 670 O O . LYS A 1 87 ? 27.522 16.557 40.441 1.00 31.04 87 LYS A O 1
ATOM 676 N N . GLU A 1 88 ? 26.725 16.913 42.504 1.00 35.93 88 GLU A N 1
ATOM 677 C CA . GLU A 1 88 ? 27.960 17.493 42.993 1.00 29.72 88 GLU A CA 1
ATOM 678 C C . GLU A 1 88 ? 29.076 16.448 42.982 1.00 33.38 88 GLU A C 1
ATOM 679 O O . GLU A 1 88 ? 30.227 16.750 42.674 1.00 33.17 88 GLU A O 1
ATOM 685 N N . PHE A 1 89 ? 28.732 15.212 43.324 1.00 26.03 89 PHE A N 1
ATOM 686 C CA . PHE A 1 89 ? 29.706 14.130 43.301 1.00 33.82 89 PHE A CA 1
ATOM 687 C C . PHE A 1 89 ? 30.020 13.725 41.853 1.00 24.70 89 PHE A C 1
ATOM 688 O O . PHE A 1 89 ? 31.176 13.532 41.492 1.00 23.10 89 PHE A O 1
ATOM 696 N N . LEU A 1 90 ? 28.990 13.632 41.025 1.00 18.18 90 LEU A N 1
ATOM 697 C CA . LEU A 1 90 ? 29.157 13.064 39.685 1.00 28.33 90 LEU A CA 1
ATOM 698 C C . LEU A 1 90 ? 29.738 14.068 38.683 1.00 27.81 90 LEU A C 1
ATOM 699 O O . LEU A 1 90 ? 30.345 13.683 37.681 1.00 20.79 90 LEU A O 1
ATOM 704 N N . PHE A 1 91 ? 29.561 15.354 38.966 1.00 23.43 91 PHE A N 1
ATOM 705 C CA . PHE A 1 91 ? 30.021 16.402 38.069 1.00 24.12 91 PHE A CA 1
ATOM 706 C C . PHE A 1 91 ? 31.135 17.205 38.697 1.00 25.81 91 PHE A C 1
ATOM 707 O O . PHE A 1 91 ? 31.827 17.951 38.014 1.00 30.47 91 PHE A O 1
ATOM 715 N N . GLY A 1 92 ? 31.302 17.056 40.007 1.00 27.30 92 GLY A N 1
ATOM 716 C CA . GLY A 1 92 ? 32.228 17.890 40.750 1.00 28.59 92 GLY A CA 1
ATOM 717 C C . GLY A 1 92 ? 33.570 17.241 41.012 1.00 29.96 92 GLY A C 1
ATOM 718 O O . GLY A 1 92 ? 34.403 17.790 41.728 1.00 25.10 92 GLY A O 1
ATOM 719 N N . ILE A 1 93 ? 33.781 16.065 40.432 1.00 26.58 93 ILE A N 1
ATOM 720 C CA . ILE A 1 93 ? 35.067 15.393 40.535 1.00 22.68 93 ILE A CA 1
ATOM 721 C C . ILE A 1 93 ? 35.569 15.022 39.156 1.00 25.34 93 ILE A C 1
ATOM 722 O O . ILE A 1 93 ? 34.793 14.608 38.303 1.00 24.32 93 ILE A O 1
ATOM 727 N N . ASP A 1 94 ? 36.875 15.132 38.956 1.00 24.60 94 ASP A N 1
ATOM 728 C CA . ASP A 1 94 ? 37.483 14.724 37.705 1.00 30.32 94 ASP A CA 1
ATOM 729 C C . ASP A 1 94 ? 38.640 13.757 37.951 1.00 28.02 94 ASP A C 1
ATOM 730 O O . ASP A 1 94 ? 39.638 14.110 38.589 1.00 26.79 94 ASP A O 1
ATOM 735 N N . VAL A 1 95 ? 38.501 12.534 37.455 1.00 18.57 95 VAL A N 1
ATOM 736 C CA . VAL A 1 95 ? 39.584 11.573 37.543 1.00 23.49 95 VAL A CA 1
ATOM 737 C C . VAL A 1 95 ? 40.565 11.904 36.431 1.00 29.18 95 VAL A C 1
ATOM 738 O O . VAL A 1 95 ? 40.213 11.837 35.252 1.00 19.09 95 VAL A O 1
ATOM 742 N N . VAL A 1 96 ? 41.787 12.284 36.794 1.00 22.35 96 VAL A N 1
ATOM 743 C CA . VAL A 1 96 ? 42.768 12.609 35.773 1.00 23.63 96 VAL A CA 1
ATOM 744 C C . VAL A 1 96 ? 43.580 11.366 35.415 1.00 23.43 96 VAL A C 1
ATOM 745 O O . VAL A 1 96 ? 43.932 11.163 34.261 1.00 22.34 96 VAL A O 1
ATOM 749 N N . GLU A 1 97 ? 43.840 10.518 36.405 1.00 24.30 97 GLU A N 1
ATOM 750 C CA . GLU A 1 97 ? 44.623 9.305 36.192 1.00 29.74 97 GLU A CA 1
ATOM 751 C C . GLU A 1 97 ? 43.940 8.110 36.847 1.00 21.78 97 GLU A C 1
ATOM 752 O O . GLU A 1 97 ? 43.559 8.172 38.006 1.00 21.95 97 GLU A O 1
ATOM 758 N N . GLY A 1 98 ? 43.770 7.033 36.091 1.00 20.20 98 GLY A N 1
ATOM 759 C CA . GLY A 1 98 ? 43.108 5.856 36.618 1.00 26.39 98 GLY A CA 1
ATOM 760 C C . GLY A 1 98 ? 42.717 4.869 35.540 1.00 20.55 98 GLY A C 1
ATOM 761 O O . GLY A 1 98 ? 43.353 4.802 34.488 1.00 21.58 98 GLY A O 1
ATOM 762 N N . SER A 1 99 ? 41.650 4.119 35.795 1.00 16.72 99 SER A N 1
ATOM 763 C CA . SER A 1 99 ? 41.234 3.046 34.894 1.00 17.67 99 SER A CA 1
ATOM 764 C C . SER A 1 99 ? 39.766 2.691 35.069 1.00 20.59 99 SER A C 1
ATOM 765 O O . SER A 1 99 ? 39.190 2.864 36.152 1.00 22.00 99 SER A O 1
ATOM 768 N N . LEU A 1 100 ? 39.176 2.166 34.001 1.00 17.10 100 LEU A N 1
ATOM 769 C CA . LEU A 1 100 ? 37.847 1.585 34.055 1.00 13.45 100 LEU A CA 1
ATOM 770 C C . LEU A 1 100 ? 37.955 0.127 33.626 1.00 16.27 100 LEU A C 1
ATOM 771 O O . LEU A 1 100 ? 38.523 -0.162 32.583 1.00 18.89 100 LEU A O 1
ATOM 776 N N . ARG A 1 101 ? 37.399 -0.786 34.419 1.00 17.19 101 ARG A N 1
ATOM 777 C CA . ARG A 1 101 ? 37.496 -2.216 34.124 1.00 19.56 101 ARG A CA 1
ATOM 778 C C . ARG A 1 101 ? 36.110 -2.862 33.999 1.00 15.78 101 ARG A C 1
ATOM 779 O O . ARG A 1 101 ? 35.296 -2.752 34.901 1.00 15.48 101 ARG A O 1
ATOM 787 N N . CYS A 1 102 ? 35.855 -3.537 32.881 1.00 17.28 102 CYS A N 1
ATOM 788 C CA . CYS A 1 102 ? 34.621 -4.290 32.706 1.00 18.73 102 CYS A CA 1
ATOM 789 C C . CYS A 1 102 ? 34.597 -5.455 33.682 1.00 19.05 102 CYS A C 1
ATOM 790 O O . CYS A 1 102 ? 35.508 -6.262 33.687 1.00 25.08 102 CYS A O 1
ATOM 793 N N . ASP A 1 103 ? 33.557 -5.548 34.500 1.00 21.29 103 ASP A N 1
ATOM 794 C CA . ASP A 1 103 ? 33.502 -6.593 35.519 1.00 24.81 103 ASP A CA 1
ATOM 795 C C . ASP A 1 103 ? 33.283 -7.981 34.931 1.00 26.26 103 ASP A C 1
ATOM 796 O O . ASP A 1 103 ? 33.511 -8.969 35.614 1.00 28.57 103 ASP A O 1
ATOM 801 N N . MET A 1 104 ? 32.856 -8.063 33.670 1.00 25.35 104 MET A N 1
ATOM 802 C CA . MET A 1 104 ? 32.589 -9.364 33.069 1.00 19.42 104 MET A CA 1
ATOM 803 C C . MET A 1 104 ? 33.768 -9.941 32.286 1.00 34.44 104 MET A C 1
ATOM 804 O O . MET A 1 104 ? 34.080 -11.127 32.426 1.00 22.46 104 MET A O 1
ATOM 809 N N . CYS A 1 105 ? 34.416 -9.125 31.458 1.00 23.69 105 CYS A N 1
ATOM 810 C CA . CYS A 1 105 ? 35.509 -9.646 30.641 1.00 20.12 105 CYS A CA 1
ATOM 811 C C . CYS A 1 105 ? 36.867 -9.095 31.061 1.00 18.52 105 CYS A C 1
ATOM 812 O O . CYS A 1 105 ? 37.887 -9.506 30.522 1.00 20.69 105 CYS A O 1
ATOM 815 N N . GLY A 1 106 ? 36.883 -8.173 32.025 1.00 18.38 106 GLY A N 1
ATOM 816 C CA . GLY A 1 106 ? 38.137 -7.593 32.493 1.00 19.38 106 GLY A CA 1
ATOM 817 C C . GLY A 1 106 ? 38.836 -6.594 31.569 1.00 15.37 106 GLY A C 1
ATOM 818 O O . GLY A 1 106 ? 39.931 -6.145 31.867 1.00 16.49 106 GLY A O 1
ATOM 819 N N . LEU A 1 107 ? 38.228 -6.264 30.436 1.00 17.64 107 LEU A N 1
ATOM 820 C CA . LEU A 1 107 ? 38.778 -5.228 29.559 1.00 14.74 107 LEU A CA 1
ATOM 821 C C . LEU A 1 107 ? 39.001 -3.917 30.328 1.00 15.50 107 LEU A C 1
ATOM 822 O O . LEU A 1 107 ? 38.156 -3.494 31.121 1.00 15.26 107 LEU A O 1
ATOM 827 N N . ILE A 1 108 ? 40.141 -3.283 30.083 1.00 14.41 108 ILE A N 1
ATOM 828 C CA . ILE A 1 108 ? 40.534 -2.065 30.781 1.00 16.95 108 ILE A CA 1
ATOM 829 C C . ILE A 1 108 ? 40.621 -0.853 29.858 1.00 18.15 108 ILE A C 1
ATOM 830 O O . ILE A 1 108 ? 41.314 -0.895 28.842 1.00 14.18 108 ILE A O 1
ATOM 835 N N . TYR A 1 109 ? 39.935 0.221 30.249 1.00 15.86 109 TYR A N 1
ATOM 836 C CA . TYR A 1 109 ? 40.079 1.533 29.631 1.00 14.61 109 TYR A CA 1
ATOM 837 C C . TYR A 1 109 ? 40.942 2.424 30.535 1.00 12.17 109 TYR A C 1
ATOM 838 O O . TYR A 1 109 ? 40.496 2.877 31.581 1.00 12.95 109 TYR A O 1
ATOM 847 N N . PRO A 1 110 ? 42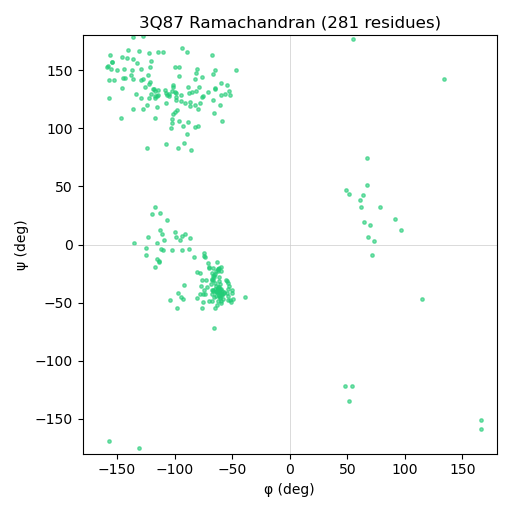.176 2.695 30.128 1.00 14.13 110 PRO A N 1
ATOM 848 C CA . PRO A 1 110 ? 42.972 3.619 30.940 1.00 14.21 110 PRO A CA 1
ATOM 849 C C . PRO A 1 110 ? 42.339 5.006 30.924 1.00 19.92 110 PRO A C 1
ATOM 850 O O . PRO A 1 110 ? 41.682 5.381 29.959 1.00 18.55 110 PRO A O 1
ATOM 854 N N . ILE A 1 111 ? 42.531 5.748 32.003 1.00 16.20 111 ILE A N 1
ATOM 855 C CA . ILE A 1 111 ? 42.160 7.148 32.059 1.00 19.16 111 ILE A CA 1
ATOM 856 C C . ILE A 1 111 ? 43.481 7.889 32.219 1.00 22.72 111 ILE A C 1
ATOM 857 O O . ILE A 1 111 ? 44.204 7.675 33.188 1.00 18.24 111 ILE A O 1
ATOM 862 N N . LYS A 1 112 ? 43.807 8.736 31.250 1.00 18.34 112 LYS A N 1
ATOM 863 C CA . LYS A 1 112 ? 45.108 9.382 31.198 1.00 23.79 112 LYS A CA 1
ATOM 864 C C . LYS A 1 112 ? 44.943 10.866 30.861 1.00 25.06 112 LYS A C 1
ATOM 865 O O . LYS A 1 112 ? 44.443 11.212 29.797 1.00 17.69 112 LYS A O 1
ATOM 871 N N . GLY A 1 113 ? 45.337 11.748 31.775 1.00 22.45 113 GLY A N 1
ATOM 872 C CA . GLY A 1 113 ? 45.106 13.169 31.577 1.00 20.18 113 GLY A CA 1
ATOM 873 C C . GLY A 1 113 ? 43.628 13.525 31.459 1.00 24.42 113 GLY A C 1
ATOM 874 O O . GLY A 1 113 ? 43.253 14.374 30.651 1.00 19.67 113 GLY A O 1
ATOM 875 N N . SER A 1 114 ? 42.794 12.858 32.259 1.00 15.12 114 SER A N 1
ATOM 876 C CA . SER A 1 114 ? 41.334 13.024 32.235 1.00 16.72 114 SER A CA 1
ATOM 877 C C . SER A 1 114 ? 40.613 12.439 31.012 1.00 14.41 114 SER A C 1
ATOM 878 O O . SER A 1 114 ? 39.393 12.390 30.980 1.00 20.53 114 SER A O 1
ATOM 881 N N . ILE A 1 115 ? 41.353 12.003 30.004 1.00 16.10 115 ILE A N 1
ATOM 882 C CA . ILE A 1 115 ? 40.708 11.407 28.839 1.00 14.65 115 ILE A CA 1
ATOM 883 C C . ILE A 1 115 ? 40.507 9.905 29.038 1.00 17.65 115 ILE A C 1
ATOM 884 O O . ILE A 1 115 ? 41.414 9.215 29.516 1.00 13.11 115 ILE A O 1
ATOM 889 N N . VAL A 1 116 ? 39.320 9.406 28.694 1.00 15.18 116 VAL A N 1
ATOM 890 C CA . VAL A 1 116 ? 39.062 7.965 28.731 1.00 13.50 116 VAL A CA 1
ATOM 891 C C . VAL A 1 116 ? 39.492 7.312 27.417 1.00 17.80 116 VAL A C 1
ATOM 892 O O . VAL A 1 116 ? 39.043 7.675 26.332 1.00 12.11 116 VAL A O 1
ATOM 896 N N . GLU A 1 117 ? 40.374 6.342 27.537 1.00 13.99 117 GLU A N 1
ATOM 897 C CA . GLU A 1 117 ? 41.007 5.746 26.394 1.00 16.31 117 GLU A CA 1
ATOM 898 C C . GLU A 1 117 ? 40.348 4.403 26.101 1.00 18.54 117 GLU A C 1
ATOM 899 O O . GLU A 1 117 ? 40.581 3.435 26.807 1.00 18.27 117 GLU A O 1
ATOM 905 N N . THR A 1 118 ? 39.523 4.334 25.066 1.00 16.44 118 THR A N 1
ATOM 906 C CA . THR A 1 118 ? 38.815 3.083 24.797 1.00 12.90 118 THR A CA 1
ATOM 907 C C . THR A 1 118 ? 39.321 2.358 23.553 1.00 18.42 118 THR A C 1
ATOM 908 O O . THR A 1 118 ? 38.764 1.340 23.139 1.00 17.60 118 THR A O 1
ATOM 912 N N . VAL A 1 119 ? 40.366 2.892 22.944 1.00 18.55 119 VAL A N 1
ATOM 913 C CA . VAL A 1 119 ? 40.895 2.308 21.718 1.00 22.70 119 VAL A CA 1
ATOM 914 C C . VAL A 1 119 ? 42.076 1.428 22.077 1.00 21.03 119 VAL A C 1
ATOM 915 O O . VAL A 1 119 ? 42.092 0.259 21.741 1.00 24.35 119 VAL A O 1
ATOM 919 N N . ASP A 1 120 ? 43.055 1.996 22.777 1.00 20.69 120 ASP A N 1
ATOM 920 C CA . ASP A 1 120 ? 44.227 1.239 23.203 1.00 26.90 120 ASP A CA 1
ATOM 921 C C . ASP A 1 120 ? 43.983 0.656 24.592 1.00 25.20 120 ASP A C 1
ATOM 922 O O . ASP A 1 120 ? 44.305 1.263 25.613 1.00 23.31 120 ASP A O 1
ATOM 927 N N . THR A 1 121 ? 43.386 -0.524 24.609 1.00 20.52 121 THR A N 1
ATOM 928 C CA . THR A 1 121 ? 42.929 -1.132 25.843 1.00 16.86 121 THR A CA 1
ATOM 929 C C . THR A 1 121 ? 43.958 -2.086 26.452 1.00 21.50 121 THR A C 1
ATOM 930 O O . THR A 1 121 ? 44.953 -2.435 25.826 1.00 19.56 121 THR A O 1
ATOM 934 N N . VAL A 1 122 ? 43.690 -2.502 27.686 1.00 20.87 122 VAL A N 1
ATOM 935 C CA . VAL A 1 122 ? 44.507 -3.476 28.390 1.00 20.11 122 VAL A CA 1
ATOM 936 C C . VAL A 1 122 ? 43.610 -4.646 28.794 1.00 18.92 122 VAL A C 1
ATOM 937 O O . VAL A 1 122 ? 42.438 -4.455 29.090 1.00 18.11 122 VAL A O 1
ATOM 941 N N . GLU A 1 123 ? 44.160 -5.855 28.799 1.00 24.32 123 GLU A N 1
ATOM 942 C CA . GLU A 1 123 ? 43.462 -7.019 29.339 1.00 22.07 123 GLU A CA 1
ATOM 943 C C . GLU A 1 123 ? 43.889 -7.276 30.776 1.00 20.65 123 GLU A C 1
ATOM 944 O O . GLU A 1 123 ? 45.048 -7.092 31.121 1.00 30.76 123 GLU A O 1
ATOM 950 N N . SER A 1 124 ? 42.966 -7.733 31.611 1.00 21.92 124 SER A N 1
ATOM 951 C CA . SER A 1 124 ? 43.295 -7.988 33.002 1.00 24.08 124 SER A CA 1
ATOM 952 C C . SER A 1 124 ? 42.960 -9.411 33.391 1.00 24.63 124 SER A C 1
ATOM 953 O O . SER A 1 124 ? 43.291 -9.849 34.491 1.00 31.50 124 SER A O 1
ATOM 956 N N . LYS A 1 125 ? 42.277 -10.123 32.501 1.00 26.34 125 LYS A N 1
ATOM 957 C CA . LYS A 1 125 ? 41.927 -11.517 32.763 1.00 29.46 125 LYS A CA 1
ATOM 958 C C . LYS A 1 125 ? 42.855 -12.473 32.006 1.00 30.34 125 LYS A C 1
ATOM 959 O O . LYS A 1 125 ? 43.876 -12.050 31.445 1.00 23.53 125 LYS A O 1
ATOM 966 N N . MET B 2 1 ? 48.121 17.658 8.717 1.00 34.89 1 MET B N 1
ATOM 967 C CA . MET B 2 1 ? 47.555 18.378 9.851 1.00 37.90 1 MET B CA 1
ATOM 968 C C . MET B 2 1 ? 47.525 17.442 11.054 1.00 27.76 1 MET B C 1
ATOM 969 O O . MET B 2 1 ? 47.288 16.243 10.908 1.00 32.22 1 MET B O 1
ATOM 974 N N . ASP B 2 2 ? 47.757 17.986 12.240 1.00 21.13 2 ASP B N 1
ATOM 975 C CA . ASP B 2 2 ? 47.766 17.175 13.451 1.00 20.78 2 ASP B CA 1
ATOM 976 C C . ASP B 2 2 ? 46.338 16.835 13.869 1.00 23.21 2 ASP B C 1
ATOM 977 O O . ASP B 2 2 ? 46.088 15.789 14.462 1.00 18.35 2 ASP B O 1
ATOM 982 N N . TRP B 2 3 ? 45.404 17.733 13.568 1.00 19.29 3 TRP B N 1
ATOM 983 C CA . TRP B 2 3 ? 43.993 17.489 13.849 1.00 18.85 3 TRP B CA 1
ATOM 984 C C . TRP B 2 3 ? 43.142 18.338 12.914 1.00 17.83 3 TRP B C 1
ATOM 985 O O . TRP B 2 3 ? 43.630 19.282 12.310 1.00 18.83 3 TRP B O 1
ATOM 996 N N . TYR B 2 4 ? 41.874 17.994 12.785 1.00 13.69 4 TYR B N 1
ATOM 997 C CA . TYR B 2 4 ? 40.989 18.727 11.892 1.00 19.23 4 TYR B CA 1
ATOM 998 C C . TYR B 2 4 ? 40.595 20.061 12.517 1.00 17.09 4 TYR B C 1
ATOM 999 O O . TYR B 2 4 ? 40.102 20.098 13.641 1.00 18.61 4 TYR B O 1
ATOM 1008 N N . GLU B 2 5 ? 40.800 21.151 11.786 1.00 16.44 5 GLU B N 1
ATOM 1009 C CA . GLU B 2 5 ? 40.537 22.480 12.324 1.00 23.24 5 GLU B CA 1
ATOM 1010 C C . GLU B 2 5 ? 39.183 22.985 11.828 1.00 17.09 5 GLU B C 1
ATOM 1011 O O . GLU B 2 5 ? 38.729 22.568 10.771 1.00 18.65 5 GLU B O 1
ATOM 1017 N N . PRO B 2 6 ? 38.530 23.875 12.598 1.00 21.78 6 PRO B N 1
ATOM 1018 C CA . PRO B 2 6 ? 37.208 24.379 12.202 1.00 25.22 6 PRO B CA 1
ATOM 1019 C C . PRO B 2 6 ? 37.233 25.010 10.806 1.00 25.23 6 PRO B C 1
ATOM 1020 O O . PRO B 2 6 ? 38.101 25.835 10.551 1.00 19.62 6 PRO B O 1
ATOM 1024 N N . GLY B 2 7 ? 36.310 24.604 9.933 1.00 23.92 7 GLY B N 1
ATOM 1025 C CA . GLY B 2 7 ? 36.220 25.105 8.568 1.00 24.08 7 GLY B CA 1
ATOM 1026 C C . GLY B 2 7 ? 34.790 25.506 8.255 1.00 25.97 7 GLY B C 1
ATOM 1027 O O . GLY B 2 7 ? 33.936 25.488 9.142 1.00 19.04 7 GLY B O 1
ATOM 1028 N N . GLU B 2 8 ? 34.526 25.884 7.005 1.00 23.13 8 GLU B N 1
ATOM 1029 C CA . GLU B 2 8 ? 33.180 26.286 6.599 1.00 23.25 8 GLU B CA 1
ATOM 1030 C C . GLU B 2 8 ? 32.198 25.133 6.795 1.00 21.77 8 GLU B C 1
ATOM 1031 O O . GLU B 2 8 ? 31.038 25.351 7.134 1.00 27.06 8 GLU B O 1
ATOM 1037 N N . ASP B 2 9 ? 32.671 23.907 6.592 1.00 21.22 9 ASP B N 1
ATOM 1038 C CA . ASP B 2 9 ? 31.837 22.746 6.842 1.00 21.68 9 ASP B CA 1
ATOM 1039 C C . ASP B 2 9 ? 31.376 22.706 8.299 1.00 19.45 9 ASP B C 1
ATOM 1040 O O . ASP B 2 9 ? 30.186 22.579 8.565 1.00 20.11 9 ASP B O 1
ATOM 1045 N N . THR B 2 10 ? 32.307 22.840 9.242 1.00 19.52 10 THR B N 1
ATOM 1046 C CA . THR B 2 10 ? 31.914 22.809 10.648 1.00 18.75 10 THR B CA 1
ATOM 1047 C C . THR B 2 10 ? 30.921 23.939 10.949 1.00 21.37 10 THR B C 1
ATOM 1048 O O . THR B 2 10 ? 29.928 23.729 11.618 1.00 17.37 10 THR B O 1
ATOM 1052 N N . TYR B 2 11 ? 31.173 25.132 10.429 1.00 18.24 11 TYR B N 1
ATOM 1053 C CA . TYR B 2 11 ? 30.274 26.247 10.723 1.00 28.44 11 TYR B CA 1
ATOM 1054 C C . TYR B 2 11 ? 28.857 26.107 10.143 1.00 22.36 11 TYR B C 1
ATOM 1055 O O . TYR B 2 11 ? 27.909 26.653 10.694 1.00 24.62 11 TYR B O 1
ATOM 1064 N N . THR B 2 12 ? 28.700 25.375 9.049 1.00 19.14 12 THR B N 1
ATOM 1065 C CA . THR B 2 12 ? 27.348 25.119 8.562 1.00 20.75 12 THR B CA 1
ATOM 1066 C C . THR B 2 12 ? 26.608 24.127 9.484 1.00 23.09 12 THR B C 1
ATOM 1067 O O . THR B 2 12 ? 25.409 24.262 9.712 1.00 24.43 12 THR B O 1
ATOM 1071 N N . LEU B 2 13 ? 27.320 23.138 10.018 1.00 26.69 13 LEU B N 1
ATOM 1072 C CA . LEU B 2 13 ? 26.723 22.255 11.018 1.00 23.60 13 LEU B CA 1
ATOM 1073 C C . LEU B 2 13 ? 26.336 23.079 12.248 1.00 23.28 13 LEU B C 1
ATOM 1074 O O . LEU B 2 13 ? 25.206 23.006 12.729 1.00 20.52 13 LEU B O 1
ATOM 1079 N N . MET B 2 14 ? 27.262 23.901 12.728 1.00 18.93 14 MET B N 1
ATOM 1080 C CA . MET B 2 14 ? 26.990 24.730 13.892 1.00 23.82 14 MET B CA 1
ATOM 1081 C C . MET B 2 14 ? 25.795 25.661 13.675 1.00 29.61 14 MET B C 1
ATOM 1082 O O . MET B 2 14 ? 24.965 25.828 14.572 1.00 25.94 14 MET B O 1
ATOM 1087 N N . ASP B 2 15 ? 25.712 26.267 12.493 1.00 23.30 15 ASP B N 1
ATOM 1088 C CA . ASP B 2 15 ? 24.601 27.162 12.184 1.00 25.29 15 ASP B CA 1
ATOM 1089 C C . ASP B 2 15 ? 23.273 26.413 12.241 1.00 23.45 15 ASP B C 1
ATOM 1090 O O . ASP B 2 15 ? 22.308 26.903 12.825 1.00 25.01 15 ASP B O 1
ATOM 1095 N N . ALA B 2 16 ? 23.226 25.217 11.659 1.00 21.43 16 ALA B N 1
ATOM 1096 C CA . ALA B 2 16 ? 21.995 24.434 11.705 1.00 26.67 16 ALA B CA 1
ATOM 1097 C C . ALA B 2 16 ? 21.600 24.015 13.131 1.00 31.32 16 ALA B C 1
ATOM 1098 O O . ALA B 2 16 ? 20.416 24.045 13.487 1.00 26.97 16 ALA B O 1
ATOM 1100 N N . LEU B 2 17 ? 22.588 23.626 13.937 1.00 27.01 17 LEU B N 1
ATOM 1101 C CA . LEU B 2 17 ? 22.349 23.243 15.330 1.00 25.54 17 LEU B CA 1
ATOM 1102 C C . LEU B 2 17 ? 21.794 24.427 16.100 1.00 27.22 17 LEU B C 1
ATOM 1103 O O . LEU B 2 17 ? 20.917 24.287 16.956 1.00 26.56 17 LEU B O 1
ATOM 1108 N N . GLU B 2 18 ? 22.315 25.601 15.787 1.00 25.36 18 GLU B N 1
ATOM 1109 C CA . GLU B 2 18 ? 21.890 26.802 16.476 1.00 30.58 18 GLU B CA 1
ATOM 1110 C C . GLU B 2 18 ? 20.401 27.068 16.253 1.00 27.13 18 GLU B C 1
ATOM 1111 O O . GLU B 2 18 ? 19.684 27.439 17.184 1.00 27.63 18 GLU B O 1
ATOM 1117 N N . ARG B 2 19 ? 19.937 26.861 15.026 1.00 24.01 19 ARG B N 1
ATOM 1118 C CA . ARG B 2 19 ? 18.557 27.169 14.677 1.00 36.37 19 ARG B CA 1
ATOM 1119 C C . ARG B 2 19 ? 17.602 26.160 15.291 1.00 39.09 19 ARG B C 1
ATOM 1120 O O . ARG B 2 19 ? 16.461 26.497 15.610 1.00 42.05 19 ARG B O 1
ATOM 1128 N N . GLU B 2 20 ? 18.079 24.927 15.455 1.00 38.00 20 GLU B N 1
ATOM 1129 C CA . GLU B 2 20 ? 17.306 23.874 16.103 1.00 30.69 20 GLU B CA 1
ATOM 1130 C C . GLU B 2 20 ? 17.075 24.173 17.580 1.00 31.54 20 GLU B C 1
ATOM 1131 O O . GLU B 2 20 ? 16.079 23.755 18.150 1.00 30.63 20 GLU B O 1
ATOM 1137 N N . GLY B 2 21 ? 18.013 24.874 18.206 1.00 35.25 21 GLY B N 1
ATOM 1138 C CA . GLY B 2 21 ? 17.901 25.169 19.620 1.00 30.82 21 GLY B CA 1
ATOM 1139 C C . GLY B 2 21 ? 17.920 23.954 20.548 1.00 42.43 21 GLY B C 1
ATOM 1140 O O . GLY B 2 21 ? 17.137 23.888 21.501 1.00 34.18 21 GLY B O 1
ATOM 1141 N N . LEU B 2 22 ? 18.813 22.999 20.282 1.00 40.40 22 LEU B N 1
ATOM 1142 C CA . LEU B 2 22 ? 18.993 21.845 21.168 1.00 33.11 22 LEU B CA 1
ATOM 1143 C C . LEU B 2 22 ? 19.218 22.285 22.600 1.00 27.64 22 LEU B C 1
ATOM 1144 O O . LEU B 2 22 ? 20.086 23.103 22.875 1.00 29.77 22 LEU B O 1
ATOM 1149 N N . GLU B 2 23 ? 18.455 21.718 23.521 1.00 24.05 23 GLU B N 1
ATOM 1150 C CA . GLU B 2 23 ? 18.507 22.161 24.905 1.00 23.58 23 GLU B CA 1
ATOM 1151 C C . GLU B 2 23 ? 18.133 21.036 25.862 1.00 20.81 23 GLU B C 1
ATOM 1152 O O . GLU B 2 23 ? 17.239 20.249 25.565 1.00 25.85 23 GLU B O 1
ATOM 1158 N N . MET B 2 24 ? 18.823 20.958 26.999 1.00 22.35 24 MET B N 1
ATOM 1159 C CA . MET B 2 24 ? 18.505 19.970 28.025 1.00 26.28 24 MET B CA 1
ATOM 1160 C C . MET B 2 24 ? 18.655 18.532 27.538 1.00 25.06 24 MET B C 1
ATOM 1161 O O . MET B 2 24 ? 17.923 17.650 27.976 1.00 36.47 24 MET B O 1
ATOM 1166 N N . LYS B 2 25 ? 19.591 18.287 26.634 1.00 24.85 25 LYS B N 1
ATOM 1167 C CA . LYS B 2 25 ? 19.827 16.928 26.176 1.00 19.68 25 LYS B CA 1
ATOM 1168 C C . LYS B 2 25 ? 21.164 16.401 26.667 1.00 21.90 25 LYS B C 1
ATOM 1169 O O . LYS B 2 25 ? 22.007 17.166 27.149 1.00 18.89 25 LYS B O 1
ATOM 1175 N N . ILE B 2 26 ? 21.349 15.088 26.565 1.00 21.45 26 ILE B N 1
ATOM 1176 C CA . ILE B 2 26 ? 22.685 14.515 26.654 1.00 21.38 26 ILE B CA 1
ATOM 1177 C C . ILE B 2 26 ? 23.138 14.299 25.215 1.00 17.66 26 ILE B C 1
ATOM 1178 O O . ILE B 2 26 ? 22.520 13.552 24.478 1.00 19.08 26 ILE B O 1
ATOM 1183 N N . VAL B 2 27 ? 24.190 15.001 24.807 1.00 19.54 27 VAL B N 1
ATOM 1184 C CA . VAL B 2 27 ? 24.580 15.026 23.401 1.00 15.29 27 VAL B CA 1
ATOM 1185 C C . VAL B 2 27 ? 25.971 14.461 23.240 1.00 15.15 27 VAL B C 1
ATOM 1186 O O . VAL B 2 27 ? 26.894 14.790 23.998 1.00 15.79 27 VAL B O 1
ATOM 1190 N N . LEU B 2 28 ? 26.118 13.593 22.255 1.00 13.70 28 LEU B N 1
ATOM 1191 C CA . LEU B 2 28 ? 27.422 13.048 21.937 1.00 14.89 28 LEU B CA 1
ATOM 1192 C C . LEU B 2 28 ? 27.962 13.819 20.747 1.00 16.96 28 LEU B C 1
ATOM 1193 O O . LEU B 2 28 ? 27.376 13.753 19.662 1.00 12.84 28 LEU B O 1
ATOM 1198 N N . ASP B 2 29 ? 29.045 14.566 20.962 1.00 11.39 29 ASP B N 1
ATOM 1199 C CA . ASP B 2 29 ? 29.754 15.238 19.869 1.00 18.80 29 ASP B CA 1
ATOM 1200 C C . ASP B 2 29 ? 30.800 14.253 19.351 1.00 18.76 29 ASP B C 1
ATOM 1201 O O . ASP B 2 29 ? 31.897 14.142 19.896 1.00 13.41 29 ASP B O 1
ATOM 1206 N N . LEU B 2 30 ? 30.436 13.518 18.311 1.00 18.41 30 LEU B N 1
ATOM 1207 C CA . LEU B 2 30 ? 31.274 12.463 17.765 1.00 12.93 30 LEU B CA 1
ATOM 1208 C C . LEU B 2 30 ? 32.270 13.059 16.769 1.00 13.19 30 LEU B C 1
ATOM 1209 O O . LEU B 2 30 ? 31.870 13.810 15.889 1.00 14.47 30 LEU B O 1
ATOM 1214 N N . GLY B 2 31 ? 33.551 12.714 16.885 1.00 13.07 31 GLY B N 1
ATOM 1215 C CA . GLY B 2 31 ? 34.575 13.350 16.068 1.00 10.32 31 GLY B CA 1
ATOM 1216 C C . GLY B 2 31 ? 34.707 14.817 16.479 1.00 15.86 31 GLY B C 1
ATOM 1217 O O . GLY B 2 31 ? 34.677 15.731 15.657 1.00 17.69 31 GLY B O 1
ATOM 1218 N N . THR B 2 32 ? 34.869 15.033 17.777 1.00 15.31 32 THR B N 1
ATOM 1219 C CA . THR B 2 32 ? 34.861 16.366 18.342 1.00 15.37 32 THR B CA 1
ATOM 1220 C C . THR B 2 32 ? 36.063 17.170 17.903 1.00 15.91 32 THR B C 1
ATOM 1221 O O . THR B 2 32 ? 36.015 18.396 17.906 1.00 13.95 32 THR B O 1
ATOM 1225 N N . SER B 2 33 ? 37.138 16.478 17.533 1.00 12.06 33 SER B N 1
ATOM 1226 C CA . SER B 2 33 ? 38.417 17.141 17.253 1.00 13.47 33 SER B CA 1
ATOM 1227 C C . SER B 2 33 ? 38.842 18.022 18.444 1.00 17.64 33 SER B C 1
ATOM 1228 O O . SER B 2 33 ? 38.986 17.507 19.557 1.00 15.20 33 SER B O 1
ATOM 1231 N N . THR B 2 34 ? 39.034 19.326 18.241 1.00 14.84 34 THR B N 1
ATOM 1232 C CA . THR B 2 34 ? 39.372 20.212 19.374 1.00 15.70 34 THR B CA 1
ATOM 1233 C C . THR B 2 34 ? 38.167 20.911 20.045 1.00 17.85 34 THR B C 1
ATOM 1234 O O . THR B 2 34 ? 38.340 21.787 20.908 1.00 15.15 34 THR B O 1
ATOM 1238 N N . GLY B 2 35 ? 36.957 20.531 19.644 1.00 17.95 35 GLY B N 1
ATOM 1239 C CA . GLY B 2 35 ? 35.769 20.841 20.430 1.00 16.34 35 GLY B CA 1
ATOM 1240 C C . GLY B 2 35 ? 35.031 22.128 20.125 1.00 16.90 35 GLY B C 1
ATOM 1241 O O . GLY B 2 35 ? 34.289 22.627 20.969 1.00 18.24 35 GLY B O 1
ATOM 1242 N N . VAL B 2 36 ? 35.210 22.666 18.922 1.00 14.07 36 VAL B N 1
ATOM 1243 C CA . VAL B 2 36 ? 34.476 23.869 18.535 1.00 18.62 36 VAL B CA 1
ATOM 1244 C C . VAL B 2 36 ? 32.959 23.660 18.648 1.00 19.34 36 VAL B C 1
ATOM 1245 O O . VAL B 2 36 ? 32.242 24.527 19.128 1.00 17.32 36 VAL B O 1
ATOM 1249 N N . ILE B 2 37 ? 32.465 22.499 18.236 1.00 17.85 37 ILE B N 1
ATOM 1250 C CA . ILE B 2 37 ? 31.030 22.243 18.350 1.00 16.75 37 ILE B CA 1
ATOM 1251 C C . ILE B 2 37 ? 30.595 21.954 19.803 1.00 16.32 37 ILE B C 1
ATOM 1252 O O . ILE B 2 37 ? 29.535 22.420 20.259 1.00 16.73 37 ILE B O 1
ATOM 1257 N N . THR B 2 38 ? 31.431 21.219 20.533 1.00 16.49 38 THR B N 1
ATOM 1258 C CA . THR B 2 38 ? 31.221 20.993 21.963 1.00 16.79 38 THR B CA 1
ATOM 1259 C C . THR B 2 38 ? 31.054 22.317 22.717 1.00 17.23 38 THR B C 1
ATOM 1260 O O . THR B 2 38 ? 30.169 22.464 23.560 1.00 21.51 38 THR B O 1
ATOM 1264 N N . GLU B 2 39 ? 31.913 23.275 22.401 1.00 16.65 39 GLU B N 1
ATOM 1265 C CA . GLU B 2 39 ? 31.858 24.597 23.021 1.00 23.51 39 GLU B CA 1
ATOM 1266 C C . GLU B 2 39 ? 30.473 25.250 22.893 1.00 23.85 39 GLU B C 1
ATOM 1267 O O . GLU B 2 39 ? 29.969 25.863 23.838 1.00 25.35 39 GLU B O 1
ATOM 1273 N N . GLN B 2 40 ? 29.862 25.121 21.722 1.00 17.96 40 GLN B N 1
ATOM 1274 C CA . GLN B 2 40 ? 28.535 25.685 21.497 1.00 23.27 40 GLN B CA 1
ATOM 1275 C C . GLN B 2 40 ? 27.444 24.844 22.182 1.00 24.10 40 GLN B C 1
ATOM 1276 O O . GLN B 2 40 ? 26.520 25.383 22.807 1.00 26.48 40 GLN B O 1
ATOM 1282 N N . LEU B 2 41 ? 27.570 23.525 22.067 1.00 19.72 41 LEU B N 1
ATOM 1283 C CA . LEU B 2 41 ? 26.611 22.576 22.634 1.00 20.10 41 LEU B CA 1
ATOM 1284 C C . LEU B 2 41 ? 26.535 22.599 24.157 1.00 19.98 41 LEU B C 1
ATOM 1285 O O . LEU B 2 41 ? 25.477 22.390 24.730 1.00 17.14 41 LEU B O 1
ATOM 1290 N N . ARG B 2 42 ? 27.662 22.823 24.820 1.00 19.28 42 ARG B N 1
ATOM 1291 C CA . ARG B 2 42 ? 27.672 22.685 26.270 1.00 19.03 42 ARG B CA 1
ATOM 1292 C C . ARG B 2 42 ? 26.962 23.822 26.979 1.00 24.24 42 ARG B C 1
ATOM 1293 O O . ARG B 2 42 ? 26.701 23.749 28.176 1.00 23.34 42 ARG B O 1
ATOM 1301 N N . LYS B 2 43 ? 26.634 24.868 26.233 1.00 22.18 43 LYS B N 1
ATOM 1302 C CA . LYS B 2 43 ? 25.931 25.994 26.819 1.00 31.14 43 LYS B CA 1
ATOM 1303 C C . LYS B 2 43 ? 24.514 25.609 27.237 1.00 23.62 43 LYS B C 1
ATOM 1304 O O . LYS B 2 43 ? 23.995 26.137 28.210 1.00 28.76 43 LYS B O 1
ATOM 1310 N N . ARG B 2 44 ? 23.907 24.663 26.523 1.00 24.35 44 ARG B N 1
ATOM 1311 C CA . ARG B 2 44 ? 22.526 24.290 26.788 1.00 21.25 44 ARG B CA 1
ATOM 1312 C C . ARG B 2 44 ? 22.332 22.802 27.068 1.00 27.94 44 ARG B C 1
ATOM 1313 O O . ARG B 2 44 ? 21.214 22.363 27.360 1.00 23.62 44 ARG B O 1
ATOM 1321 N N . ASN B 2 45 ? 23.410 22.029 26.974 1.00 24.94 45 ASN B N 1
ATOM 1322 C CA . ASN B 2 45 ? 23.309 20.578 27.087 1.00 20.22 45 ASN B CA 1
ATOM 1323 C C . ASN B 2 45 ? 24.459 19.983 27.874 1.00 19.74 45 ASN B C 1
ATOM 1324 O O . ASN B 2 45 ? 25.456 20.653 28.138 1.00 21.34 45 ASN B O 1
ATOM 1329 N N . THR B 2 46 ? 24.315 18.714 28.254 1.00 22.90 46 THR B N 1
ATOM 1330 C CA . THR B 2 46 ? 25.451 17.958 28.760 1.00 20.45 46 THR B CA 1
ATOM 1331 C C . THR B 2 46 ? 26.078 17.178 27.613 1.00 13.22 46 THR B C 1
ATOM 1332 O O . THR B 2 46 ? 25.406 16.408 26.929 1.00 15.94 46 THR B O 1
ATOM 1336 N N . VAL B 2 47 ? 27.368 17.402 27.397 1.00 18.06 47 VAL B N 1
ATOM 1337 C CA . VAL B 2 47 ? 28.032 16.883 26.206 1.00 15.36 47 VAL B CA 1
ATOM 1338 C C . VAL B 2 47 ? 29.132 15.894 26.557 1.00 11.82 47 VAL B C 1
ATOM 1339 O O . VAL B 2 47 ? 29.953 16.156 27.424 1.00 14.00 47 VAL B O 1
ATOM 1343 N N . VAL B 2 48 ? 29.129 14.753 25.879 1.00 11.14 48 VAL B N 1
ATOM 1344 C CA . VAL B 2 48 ? 30.267 13.861 25.872 1.00 12.89 48 VAL B CA 1
ATOM 1345 C C . VAL B 2 48 ? 30.946 14.026 24.521 1.00 10.44 48 VAL B C 1
ATOM 1346 O O . VAL B 2 48 ? 30.294 13.978 23.502 1.00 16.43 48 VAL B O 1
ATOM 1350 N N . SER B 2 49 ? 32.255 14.249 24.519 1.00 14.99 49 SER B N 1
ATOM 1351 C CA . SER B 2 49 ? 32.962 14.499 23.270 1.00 17.10 49 SER B CA 1
ATOM 1352 C C . SER B 2 49 ? 34.000 13.419 22.995 1.00 15.64 49 SER B C 1
ATOM 1353 O O . SER B 2 49 ? 34.830 13.112 23.860 1.00 12.06 49 SER B O 1
ATOM 1356 N N . THR B 2 50 ? 33.938 12.828 21.801 1.00 14.10 50 THR B N 1
ATOM 1357 C CA . THR B 2 50 ? 34.802 11.694 21.475 1.00 11.76 50 THR B CA 1
ATOM 1358 C C . THR B 2 50 ? 35.537 11.897 20.165 1.00 11.74 50 THR B C 1
ATOM 1359 O O . THR B 2 50 ? 35.051 12.591 19.283 1.00 15.32 50 THR B O 1
ATOM 1363 N N . ASP B 2 51 ? 36.719 11.295 20.052 1.00 12.25 51 ASP B N 1
ATOM 1364 C CA . ASP B 2 51 ? 37.484 11.329 18.809 1.00 15.14 51 ASP B CA 1
ATOM 1365 C C . ASP B 2 51 ? 38.465 10.164 18.799 1.00 16.52 51 ASP B C 1
ATOM 1366 O O . ASP B 2 51 ? 38.858 9.652 19.849 1.00 13.92 51 ASP B O 1
ATOM 1371 N N . LEU B 2 52 ? 38.820 9.717 17.604 1.00 16.20 52 LEU B N 1
ATOM 1372 C CA . LEU B 2 52 ? 39.844 8.700 17.434 1.00 14.32 52 LEU B CA 1
ATOM 1373 C C . LEU B 2 52 ? 41.228 9.332 17.595 1.00 18.13 52 LEU B C 1
ATOM 1374 O O . LEU B 2 52 ? 42.191 8.661 17.957 1.00 18.26 52 LEU B O 1
ATOM 1379 N N . ASN B 2 53 ? 41.306 10.640 17.339 1.00 15.29 53 ASN B N 1
ATOM 1380 C CA . ASN B 2 53 ? 42.566 11.383 17.297 1.00 16.90 53 ASN B CA 1
ATOM 1381 C C . ASN B 2 53 ? 42.998 11.945 18.661 1.00 22.21 53 ASN B C 1
ATOM 1382 O O . ASN B 2 53 ? 42.448 12.944 19.140 1.00 17.45 53 ASN B O 1
ATOM 1387 N N . ILE B 2 54 ? 43.996 11.318 19.280 1.00 16.66 54 ILE B N 1
ATOM 1388 C CA . ILE B 2 54 ? 44.364 11.691 20.645 1.00 22.53 54 ILE B CA 1
ATOM 1389 C C . ILE B 2 54 ? 44.989 13.092 20.710 1.00 19.40 54 ILE B C 1
ATOM 1390 O O . ILE B 2 54 ? 44.795 13.838 21.674 1.00 21.62 54 ILE B O 1
ATOM 1395 N N . ARG B 2 55 ? 45.729 13.443 19.669 1.00 20.20 55 ARG B N 1
ATOM 1396 C CA . ARG B 2 55 ? 46.334 14.760 19.585 1.00 24.48 55 ARG B CA 1
ATOM 1397 C C . ARG B 2 55 ? 45.292 15.874 19.690 1.00 20.77 55 ARG B C 1
ATOM 1398 O O . ARG B 2 55 ? 45.522 16.863 20.372 1.00 22.38 55 ARG B O 1
ATOM 1406 N N . ALA B 2 56 ? 44.147 15.710 19.026 1.00 18.80 56 ALA B N 1
ATOM 1407 C CA . ALA B 2 56 ? 43.086 16.719 19.094 1.00 16.30 56 ALA B CA 1
ATOM 1408 C C . ALA B 2 56 ? 42.503 16.775 20.493 1.00 19.00 56 ALA B C 1
ATOM 1409 O O . ALA B 2 56 ? 42.251 17.855 21.027 1.00 15.43 56 ALA B O 1
ATOM 1411 N N . LEU B 2 57 ? 42.293 15.605 21.087 1.00 13.28 57 LEU B N 1
ATOM 1412 C CA . LEU B 2 57 ? 41.746 15.544 22.433 1.00 18.19 57 LEU B CA 1
ATOM 1413 C C . LEU B 2 57 ? 42.680 16.226 23.426 1.00 16.33 57 LEU B C 1
ATOM 1414 O O . LEU B 2 57 ? 42.224 16.849 24.373 1.00 12.13 57 LEU B O 1
ATOM 1419 N N . GLU B 2 58 ? 43.983 16.082 23.208 1.00 16.36 58 GLU B N 1
ATOM 1420 C CA . GLU B 2 58 ? 44.994 16.674 24.083 1.00 21.69 58 GLU B CA 1
ATOM 1421 C C . GLU B 2 58 ? 45.063 18.204 23.977 1.00 22.16 58 GLU B C 1
ATOM 1422 O O . GLU B 2 58 ? 45.588 18.863 24.868 1.00 17.97 58 GLU B O 1
ATOM 1428 N N . SER B 2 59 ? 44.536 18.763 22.890 1.00 17.11 59 SER B N 1
ATOM 1429 C CA . SER B 2 59 ? 44.476 20.214 22.738 1.00 21.88 59 SER B CA 1
ATOM 1430 C C . SER B 2 59 ? 43.029 20.704 22.665 1.00 16.92 59 SER B C 1
ATOM 1431 O O . SER B 2 59 ? 42.717 21.695 21.995 1.00 18.17 59 SER B O 1
ATOM 1434 N N . HIS B 2 60 ? 42.145 20.009 23.367 1.00 18.89 60 HIS B N 1
ATOM 1435 C CA . HIS B 2 60 ? 40.707 20.260 23.265 1.00 20.88 60 HIS B CA 1
ATOM 1436 C C . HIS B 2 60 ? 40.306 21.525 24.037 1.00 23.00 60 HIS B C 1
ATOM 1437 O O . HIS B 2 60 ? 40.880 21.819 25.094 1.00 19.89 60 HIS B O 1
ATOM 1444 N N . ARG B 2 61 ? 39.336 22.274 23.505 1.00 19.65 61 ARG B N 1
ATOM 1445 C CA . ARG B 2 61 ? 38.813 23.466 24.178 1.00 21.09 61 ARG B CA 1
ATOM 1446 C C . ARG B 2 61 ? 38.355 23.137 25.591 1.00 31.24 61 ARG B C 1
ATOM 1447 O O . ARG B 2 61 ? 38.420 23.965 26.502 1.00 27.00 61 ARG B O 1
ATOM 1455 N N . GLY B 2 62 ? 37.881 21.914 25.766 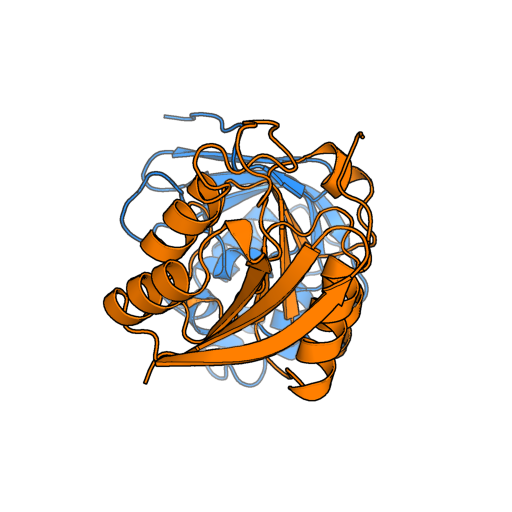1.00 24.60 62 GLY B N 1
ATOM 1456 C CA . GLY B 2 62 ? 37.555 21.422 27.085 1.00 26.32 62 GLY B CA 1
ATOM 1457 C C . GLY B 2 62 ? 36.221 20.729 27.087 1.00 28.11 62 GLY B C 1
ATOM 1458 O O . GLY B 2 62 ? 35.291 21.156 26.398 1.00 16.67 62 GLY B O 1
ATOM 1459 N N . GLY B 2 63 ? 36.116 19.654 27.859 1.00 18.31 63 GLY B N 1
ATOM 1460 C CA . GLY B 2 63 ? 34.865 18.934 27.901 1.00 20.42 63 GLY B CA 1
ATOM 1461 C C . GLY B 2 63 ? 35.037 17.581 28.540 1.00 17.32 63 GLY B C 1
ATOM 1462 O O . GLY B 2 63 ? 35.986 17.352 29.284 1.00 20.74 63 GLY B O 1
ATOM 1463 N N . ASN B 2 64 ? 34.114 16.681 28.246 1.00 14.44 64 ASN B N 1
ATOM 1464 C CA . ASN B 2 64 ? 34.180 15.332 28.787 1.00 11.86 64 ASN B CA 1
ATOM 1465 C C . ASN B 2 64 ? 34.684 14.415 27.685 1.00 17.14 64 ASN B C 1
ATOM 1466 O O . ASN B 2 64 ? 33.942 14.043 26.783 1.00 15.43 64 ASN B O 1
ATOM 1471 N N . LEU B 2 65 ? 35.971 14.098 27.754 1.00 15.12 65 LEU B N 1
ATOM 1472 C CA . LEU B 2 65 ? 36.690 13.558 26.617 1.00 16.51 65 LEU B CA 1
ATOM 1473 C C . LEU B 2 65 ? 36.838 12.042 26.665 1.00 14.63 65 LEU B C 1
ATOM 1474 O O . LEU B 2 65 ? 37.254 11.474 27.684 1.00 16.16 65 LEU B O 1
ATOM 1479 N N . VAL B 2 66 ? 36.485 11.404 25.5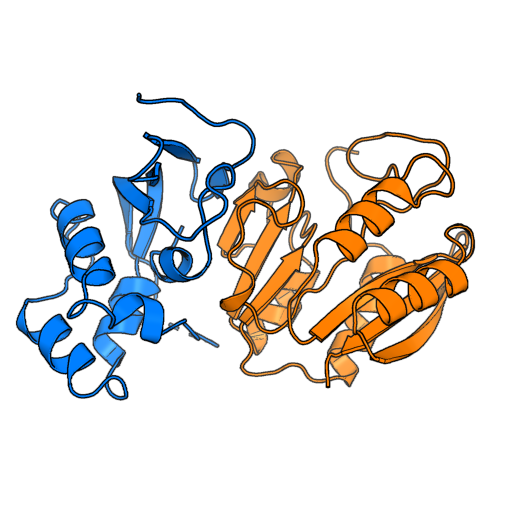52 1.00 12.29 66 VAL B N 1
ATOM 1480 C CA . VAL B 2 66 ? 36.667 9.974 25.374 1.00 12.15 66 VAL B CA 1
ATOM 1481 C C . VAL B 2 66 ? 37.378 9.725 24.059 1.00 12.95 66 VAL B C 1
ATOM 1482 O O . VAL B 2 66 ? 36.947 10.221 23.017 1.00 9.96 66 VAL B O 1
ATOM 1486 N N . ARG B 2 67 ? 38.485 8.992 24.089 1.00 12.33 67 ARG B N 1
ATOM 1487 C CA . ARG B 2 67 ? 39.058 8.550 22.824 1.00 14.18 67 ARG B CA 1
ATOM 1488 C C . ARG B 2 67 ? 38.368 7.237 22.464 1.00 14.22 67 ARG B C 1
ATOM 1489 O O . ARG B 2 67 ? 38.419 6.280 23.233 1.00 14.35 67 ARG B O 1
ATOM 1497 N N . ALA B 2 68 ? 37.683 7.210 21.326 1.00 14.25 68 ALA B N 1
ATOM 1498 C CA . ALA B 2 68 ? 36.889 6.042 20.958 1.00 14.39 68 ALA B CA 1
ATOM 1499 C C . ALA B 2 68 ? 36.717 5.940 19.457 1.00 18.27 68 ALA B C 1
ATOM 1500 O O . ALA B 2 68 ? 36.809 6.940 18.746 1.00 15.62 68 ALA B O 1
ATOM 1502 N N . ASP B 2 69 ? 36.441 4.723 18.991 1.00 16.00 69 ASP B N 1
ATOM 1503 C CA . ASP B 2 69 ? 36.171 4.457 17.581 1.00 18.00 69 ASP B CA 1
ATOM 1504 C C . ASP B 2 69 ? 34.652 4.449 17.409 1.00 18.84 69 ASP B C 1
ATOM 1505 O O . ASP B 2 69 ? 33.974 3.524 17.856 1.00 22.26 69 ASP B O 1
ATOM 1510 N N . LEU B 2 70 ? 34.115 5.505 16.803 1.00 15.86 70 LEU B N 1
ATOM 1511 C CA . LEU B 2 70 ? 32.672 5.664 16.691 1.00 16.22 70 LEU B CA 1
ATOM 1512 C C . LEU B 2 70 ? 31.993 5.419 18.048 1.00 19.28 70 LEU B C 1
ATOM 1513 O O . LEU B 2 70 ? 32.353 6.068 19.022 1.00 15.61 70 LEU B O 1
ATOM 1518 N N . LEU B 2 71 ? 31.069 4.454 18.117 1.00 13.86 71 LEU B N 1
ATOM 1519 C CA . LEU B 2 71 ? 30.168 4.328 19.263 1.00 18.58 71 LEU B CA 1
ATOM 1520 C C . LEU B 2 7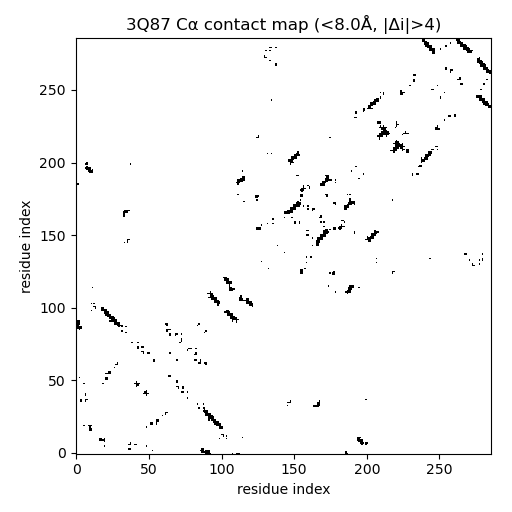1 ? 30.331 3.057 20.104 1.00 17.18 71 LEU B C 1
ATOM 1521 O O . LEU B 2 71 ? 29.603 2.874 21.076 1.00 18.85 71 LEU B O 1
ATOM 1526 N N . CYS B 2 72 ? 31.286 2.202 19.741 1.00 15.76 72 CYS B N 1
ATOM 1527 C CA . CYS B 2 72 ? 31.451 0.886 20.369 1.00 24.10 72 CYS B CA 1
ATOM 1528 C C . CYS B 2 72 ? 31.541 0.931 21.885 1.00 20.90 72 CYS B C 1
ATOM 1529 O O . CYS B 2 72 ? 31.056 0.026 22.572 1.00 22.75 72 CYS B O 1
ATOM 1532 N N . SER B 2 73 ? 32.175 1.975 22.409 1.00 14.76 73 SER B N 1
ATOM 1533 C CA . SER B 2 73 ? 32.366 2.096 23.848 1.00 15.67 73 SER B CA 1
ATOM 1534 C C . SER B 2 73 ? 31.336 3.035 24.483 1.00 15.60 73 SER B C 1
ATOM 1535 O O . SER B 2 73 ? 31.449 3.409 25.656 1.00 16.53 73 SER B O 1
ATOM 1538 N N . ILE B 2 74 ? 30.333 3.407 23.701 1.00 16.65 74 ILE B N 1
ATOM 1539 C CA . ILE B 2 74 ? 29.282 4.290 24.178 1.00 21.26 74 ILE B CA 1
ATOM 1540 C C . ILE B 2 74 ? 27.982 3.528 24.374 1.00 16.61 74 ILE B C 1
ATOM 1541 O O . ILE B 2 74 ? 27.531 2.801 23.490 1.00 17.99 74 ILE B O 1
ATOM 1546 N N . ASN B 2 75 ? 27.374 3.696 25.540 1.00 19.49 75 ASN B N 1
ATOM 1547 C CA . ASN B 2 75 ? 26.021 3.197 25.767 1.00 20.47 75 ASN B CA 1
ATOM 1548 C C . ASN B 2 75 ? 25.009 4.168 25.161 1.00 21.65 75 ASN B C 1
ATOM 1549 O O . ASN B 2 75 ? 24.731 5.217 25.736 1.00 21.07 75 ASN B O 1
ATOM 1554 N N . GLN B 2 76 ? 24.475 3.832 23.992 1.00 19.94 76 GLN B N 1
ATOM 1555 C CA . GLN B 2 76 ? 23.588 4.745 23.262 1.00 22.57 76 GLN B CA 1
ATOM 1556 C C . GLN B 2 76 ? 22.216 4.956 23.898 1.00 28.95 76 GLN B C 1
ATOM 1557 O O . GLN B 2 76 ? 21.528 5.940 23.610 1.00 22.70 76 GLN B O 1
ATOM 1563 N N . GLU B 2 77 ? 21.815 4.033 24.761 1.00 27.03 77 GLU B N 1
ATOM 1564 C CA . GLU B 2 77 ? 20.588 4.209 25.523 1.00 23.24 77 GLU B CA 1
ATOM 1565 C C . GLU B 2 77 ? 20.677 5.432 26.422 1.00 24.16 77 GLU B C 1
ATOM 1566 O O . GLU B 2 77 ? 19.663 5.999 26.821 1.00 25.64 77 GLU B O 1
ATOM 1572 N N . SER B 2 78 ? 21.890 5.849 26.741 1.00 20.71 78 SER B N 1
ATOM 1573 C CA . SER B 2 78 ? 22.057 6.963 27.658 1.00 22.75 78 SER B CA 1
ATOM 1574 C C . SER B 2 78 ? 22.191 8.298 26.944 1.00 17.49 78 SER B C 1
ATOM 1575 O O . SER B 2 78 ? 22.235 9.341 27.577 1.00 18.77 78 SER B O 1
ATOM 1578 N N . VAL B 2 79 ? 22.236 8.261 25.623 1.00 20.23 79 VAL B N 1
ATOM 1579 C CA . VAL B 2 79 ? 22.437 9.476 24.832 1.00 17.57 79 VAL B CA 1
ATOM 1580 C C . VAL B 2 79 ? 21.169 9.878 24.099 1.00 16.75 79 VAL B C 1
ATOM 1581 O O . VAL B 2 79 ? 20.516 9.037 23.467 1.00 19.03 79 VAL B O 1
ATOM 1585 N N . ASP B 2 80 ? 20.815 11.158 24.180 1.00 16.57 80 ASP B N 1
ATOM 1586 C CA . ASP B 2 80 ? 19.669 11.681 23.419 1.00 18.05 80 ASP B CA 1
ATOM 1587 C C . ASP B 2 80 ? 19.981 11.991 21.951 1.00 19.25 80 ASP B C 1
ATOM 1588 O O . ASP B 2 80 ? 19.203 11.668 21.063 1.00 20.06 80 ASP B O 1
ATOM 1593 N N . VAL B 2 81 ? 21.101 12.667 21.713 1.00 18.18 81 VAL B N 1
ATOM 1594 C CA . VAL B 2 81 ? 21.449 13.142 20.378 1.00 13.83 81 VAL B CA 1
ATOM 1595 C C . VAL B 2 81 ? 22.916 12.877 20.068 1.00 18.26 81 VAL B C 1
ATOM 1596 O O . VAL B 2 81 ? 23.791 13.020 20.940 1.00 14.41 81 VAL B O 1
ATOM 1600 N N . VAL B 2 82 ? 23.174 12.514 18.816 1.00 13.02 82 VAL B N 1
ATOM 1601 C CA A VAL B 2 82 ? 24.537 12.439 18.325 0.22 14.40 82 VAL B CA 1
ATOM 1602 C CA B VAL B 2 82 ? 24.525 12.403 18.301 0.78 14.49 82 VAL B CA 1
ATOM 1603 C C . VAL B 2 82 ? 24.742 13.436 17.185 1.00 17.05 82 VAL B C 1
ATOM 1604 O O . VAL B 2 82 ? 23.920 13.557 16.277 1.00 15.12 82 VAL B O 1
ATOM 1611 N N . VAL B 2 83 ? 25.837 14.178 17.262 1.00 16.57 83 VAL B N 1
ATOM 1612 C CA . VAL B 2 83 ? 26.218 15.125 16.223 1.00 16.99 83 VAL B CA 1
ATOM 1613 C C . VAL B 2 83 ? 27.555 14.662 15.654 1.00 15.88 83 VAL B C 1
ATOM 1614 O O . VAL B 2 83 ? 28.481 14.357 16.408 1.00 11.88 83 VAL B O 1
ATOM 1618 N N . PHE B 2 84 ? 27.670 14.636 14.333 1.00 17.21 84 PHE B N 1
ATOM 1619 C CA . PHE B 2 84 ? 28.842 14.043 13.691 1.00 19.04 84 PHE B CA 1
ATOM 1620 C C . PHE B 2 84 ? 29.215 14.752 12.395 1.00 17.96 84 PHE B C 1
ATOM 1621 O O . PHE B 2 84 ? 28.515 14.636 11.398 1.00 21.71 84 PHE B O 1
ATOM 1629 N N . ASN B 2 85 ? 30.319 15.490 12.413 1.00 18.91 85 ASN B N 1
ATOM 1630 C CA . ASN B 2 85 ? 30.966 15.887 11.171 1.00 19.71 85 ASN B CA 1
ATOM 1631 C C . ASN B 2 85 ? 32.019 14.823 10.893 1.00 16.20 85 ASN B C 1
ATOM 1632 O O . ASN B 2 85 ? 33.059 14.802 11.534 1.00 19.74 85 ASN B O 1
ATOM 1637 N N . PRO B 2 86 ? 31.729 13.898 9.960 1.00 16.24 86 PRO B N 1
ATOM 1638 C CA . PRO B 2 86 ? 32.554 12.695 9.807 1.00 17.90 86 PRO B CA 1
ATOM 1639 C C . PRO B 2 86 ? 33.723 12.887 8.842 1.00 16.18 86 PRO B C 1
ATOM 1640 O O . PRO B 2 86 ? 33.733 13.877 8.105 1.00 17.72 86 PRO B O 1
ATOM 1644 N N . PRO B 2 87 ? 34.704 11.964 8.856 1.00 18.02 87 PRO B N 1
ATOM 1645 C CA . PRO B 2 87 ? 35.736 11.946 7.804 1.00 19.14 87 PRO B CA 1
ATOM 1646 C C . PRO B 2 87 ? 35.033 11.605 6.504 1.00 23.40 87 PRO B C 1
ATOM 1647 O O . PRO B 2 87 ? 34.543 10.494 6.371 1.00 22.04 87 PRO B O 1
ATOM 1651 N N . TYR B 2 88 ? 34.970 12.534 5.566 1.00 23.47 88 TYR B N 1
ATOM 1652 C CA . TYR B 2 88 ? 34.105 12.352 4.422 1.00 20.71 88 TYR B CA 1
ATOM 1653 C C . TYR B 2 88 ? 34.848 12.428 3.078 1.00 22.85 88 TYR B C 1
ATOM 1654 O O . TYR B 2 88 ? 34.224 12.398 2.022 1.00 20.79 88 TYR B O 1
ATOM 1663 N N . VAL B 2 89 ? 36.171 12.515 3.118 1.00 18.27 89 VAL B N 1
ATOM 1664 C CA . VAL B 2 89 ? 36.952 12.756 1.905 1.00 25.28 89 VAL B CA 1
ATOM 1665 C C . VAL B 2 89 ? 37.198 11.466 1.125 1.00 22.01 89 VAL B C 1
ATOM 1666 O O . VAL B 2 89 ? 37.806 10.530 1.644 1.00 22.92 89 VAL B O 1
ATOM 1670 N N . PRO B 2 90 ? 36.722 11.420 -0.132 1.00 24.94 90 PRO B N 1
ATOM 1671 C CA . PRO B 2 90 ? 36.771 10.208 -0.956 1.00 25.41 90 PRO B CA 1
ATOM 1672 C C . PRO B 2 90 ? 38.184 9.797 -1.315 1.00 26.57 90 PRO B C 1
ATOM 1673 O O . PRO B 2 90 ? 39.045 10.657 -1.467 1.00 29.53 90 PRO B O 1
ATOM 1677 N N . ASP B 2 91 ? 38.409 8.489 -1.424 1.00 30.70 91 ASP B N 1
ATOM 1678 C CA . ASP B 2 91 ? 39.637 7.934 -1.998 1.00 38.07 91 ASP B CA 1
ATOM 1679 C C . AS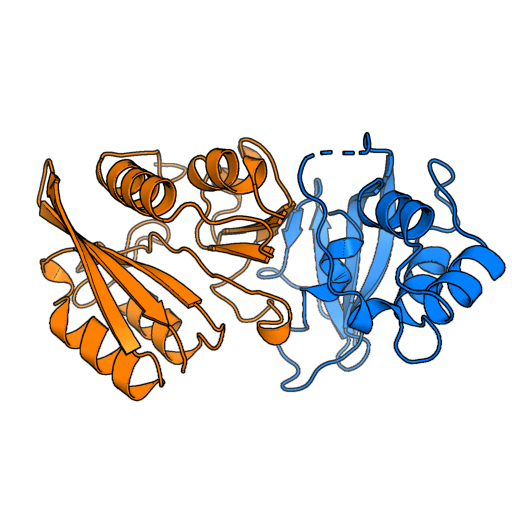P B 2 91 ? 40.900 8.127 -1.170 1.00 43.02 91 ASP B C 1
ATOM 1680 O O . ASP B 2 91 ? 42.016 7.989 -1.675 1.00 39.75 91 ASP B O 1
ATOM 1685 N N . THR B 2 92 ? 40.728 8.444 0.103 1.00 31.42 92 THR B N 1
ATOM 1686 C CA . THR B 2 92 ? 41.843 8.354 1.024 1.00 22.74 92 THR B CA 1
ATOM 1687 C C . THR B 2 92 ? 41.364 7.714 2.316 1.00 30.45 92 THR B C 1
ATOM 1688 O O . THR B 2 92 ? 40.190 7.830 2.679 1.00 21.98 92 THR B O 1
ATOM 1692 N N . ASP B 2 93 ? 42.282 7.014 2.972 1.00 23.37 93 ASP B N 1
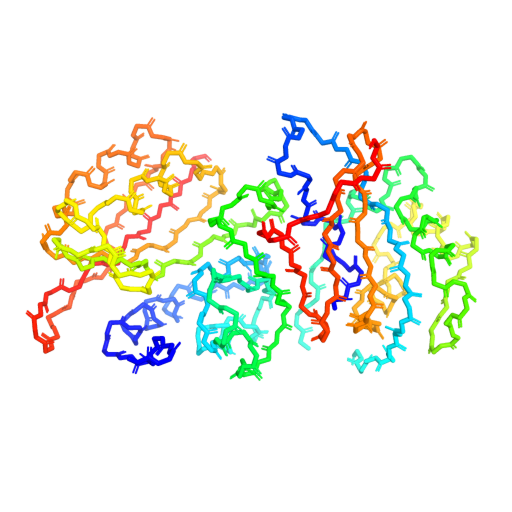ATOM 1693 C CA . ASP B 2 93 ? 42.039 6.394 4.263 1.00 34.72 93 ASP B CA 1
ATOM 1694 C C . ASP B 2 93 ? 42.872 7.089 5.328 1.00 25.60 93 ASP B C 1
ATOM 1695 O O . ASP B 2 93 ? 43.250 6.485 6.332 1.00 30.10 93 ASP B O 1
ATOM 1700 N N . ASP B 2 94 ? 43.184 8.358 5.090 1.00 27.39 94 ASP B N 1
ATOM 1701 C CA . ASP B 2 94 ? 43.768 9.194 6.134 1.00 24.49 94 ASP B CA 1
ATOM 1702 C C . ASP B 2 94 ? 42.864 9.122 7.369 1.00 25.86 94 ASP B C 1
ATOM 1703 O O . ASP B 2 94 ? 41.640 9.255 7.264 1.00 24.56 94 ASP B O 1
ATOM 1708 N N . PRO B 2 95 ? 43.464 8.898 8.542 1.00 25.51 95 PRO B N 1
ATOM 1709 C CA . PRO B 2 95 ? 42.690 8.584 9.746 1.00 25.09 95 PRO B CA 1
ATOM 1710 C C . PRO B 2 95 ? 41.827 9.753 10.210 1.00 22.94 95 PRO B C 1
ATOM 1711 O O . PRO B 2 95 ? 40.873 9.540 10.947 1.00 22.44 95 PRO B O 1
ATOM 1715 N N . ILE B 2 96 ? 42.156 10.967 9.781 1.00 25.62 96 ILE B N 1
ATOM 1716 C CA . ILE B 2 96 ? 41.403 12.146 10.199 1.00 22.62 96 ILE B CA 1
ATOM 1717 C C . ILE B 2 96 ? 40.281 12.520 9.229 1.00 25.49 96 ILE B C 1
ATOM 1718 O O . ILE B 2 96 ? 39.160 12.776 9.651 1.00 23.74 96 ILE B O 1
ATOM 1723 N N . ILE B 2 97 ? 40.577 12.545 7.933 1.00 20.26 97 ILE B N 1
ATOM 1724 C CA . ILE B 2 97 ? 39.613 13.050 6.957 1.00 22.52 97 ILE B CA 1
ATOM 1725 C C . ILE B 2 97 ? 39.133 11.987 5.993 1.00 18.72 97 ILE B C 1
ATOM 1726 O O . ILE B 2 97 ? 38.180 12.215 5.260 1.00 17.87 97 ILE B O 1
ATOM 1731 N N . GLY B 2 98 ? 39.804 10.837 5.975 1.00 24.20 98 GLY B N 1
ATOM 1732 C CA . GLY B 2 98 ? 39.578 9.860 4.919 1.00 19.35 98 GLY B CA 1
ATOM 1733 C C . GLY B 2 98 ? 38.292 9.073 5.051 1.00 24.47 98 GLY B C 1
ATOM 1734 O O . GLY B 2 98 ? 38.012 8.495 6.098 1.00 26.55 98 GLY B O 1
ATOM 1735 N N . GLY B 2 99 ? 37.501 9.043 3.988 1.00 20.19 99 GLY B N 1
ATOM 1736 C CA . GLY B 2 99 ? 36.313 8.213 3.983 1.00 20.88 99 GLY B CA 1
ATOM 1737 C C . GLY B 2 99 ? 36.376 7.052 3.002 1.00 25.72 99 GLY B C 1
ATOM 1738 O O . GLY B 2 99 ? 35.360 6.418 2.722 1.00 28.06 99 GLY B O 1
ATOM 1739 N N . GLY B 2 100 ? 37.567 6.789 2.470 1.00 26.37 100 GLY B N 1
ATOM 1740 C CA . GLY B 2 100 ? 37.764 5.750 1.476 1.00 34.12 100 GLY B CA 1
ATOM 1741 C C . GLY B 2 100 ? 36.809 5.828 0.298 1.00 29.21 100 GLY B C 1
ATOM 1742 O O . GLY B 2 100 ? 36.550 6.894 -0.265 1.00 24.21 100 GLY B O 1
ATOM 1743 N N . TYR B 2 101 ? 36.270 4.679 -0.071 1.00 30.00 101 TYR B N 1
ATOM 1744 C CA . TYR B 2 101 ? 35.421 4.589 -1.249 1.00 30.87 101 TYR B CA 1
ATOM 1745 C C . TYR B 2 101 ? 34.187 5.485 -1.124 1.00 32.17 101 TYR B C 1
ATOM 1746 O O . TYR B 2 101 ? 33.380 5.334 -0.203 1.00 25.71 101 TYR B O 1
ATOM 1755 N N . LEU B 2 102 ? 34.062 6.432 -2.050 1.00 27.57 102 LEU B N 1
ATOM 1756 C CA . LEU B 2 102 ? 32.960 7.388 -2.037 1.00 27.51 102 LEU B CA 1
ATOM 1757 C C . LEU B 2 102 ? 33.032 8.363 -0.853 1.00 23.63 102 LEU B C 1
ATOM 1758 O O . LEU B 2 102 ? 32.112 9.155 -0.642 1.00 28.90 102 LEU B O 1
ATOM 1763 N N . GLY B 2 103 ? 34.122 8.303 -0.091 1.00 22.76 103 GLY B N 1
ATOM 1764 C CA . GLY B 2 103 ? 34.239 9.046 1.157 1.00 19.25 103 GLY B CA 1
ATOM 1765 C C . GLY B 2 103 ? 33.234 8.578 2.198 1.00 23.25 103 GLY B C 1
ATOM 1766 O O . GLY B 2 103 ? 32.953 9.292 3.177 1.00 20.00 103 GLY B O 1
ATOM 1767 N N . ARG B 2 104 ? 32.715 7.366 2.002 1.00 17.89 104 ARG B N 1
ATOM 1768 C CA . ARG B 2 104 ? 31.534 6.878 2.723 1.00 19.66 104 ARG B CA 1
ATOM 1769 C C . ARG B 2 104 ? 31.782 5.774 3.749 1.00 20.44 104 ARG B C 1
ATOM 1770 O O . ARG B 2 104 ? 30.868 5.368 4.476 1.00 22.08 104 ARG B O 1
ATOM 1778 N N . GLU B 2 105 ? 33.008 5.287 3.825 1.00 18.60 105 GLU B N 1
ATOM 1779 C CA . GLU B 2 105 ? 33.285 4.140 4.679 1.00 22.29 105 GLU B CA 1
ATOM 1780 C C . GLU B 2 105 ? 33.005 4.368 6.169 1.00 21.91 105 GLU B C 1
ATOM 1781 O O . GLU B 2 105 ? 32.475 3.480 6.837 1.00 19.88 105 GLU B O 1
ATOM 1787 N N . VAL B 2 106 ? 33.357 5.540 6.695 1.00 22.23 106 VAL B N 1
ATOM 1788 C CA . VAL B 2 106 ? 33.092 5.801 8.112 1.00 18.79 106 VAL B CA 1
ATOM 1789 C C . VAL B 2 106 ? 31.620 6.152 8.298 1.00 20.23 106 VAL B C 1
ATOM 1790 O O . VAL B 2 106 ? 30.968 5.682 9.233 1.00 19.35 106 VAL B O 1
ATOM 1794 N N . ILE B 2 107 ? 31.094 6.970 7.392 1.00 15.23 107 ILE B N 1
ATOM 1795 C CA . ILE B 2 107 ? 29.683 7.320 7.421 1.00 18.46 107 ILE B CA 1
ATOM 1796 C C . ILE B 2 107 ? 28.811 6.066 7.479 1.00 20.97 107 ILE B C 1
ATOM 1797 O O . ILE B 2 107 ? 27.889 5.973 8.294 1.00 19.97 107 ILE B O 1
ATOM 1802 N N . ASP B 2 108 ? 29.118 5.108 6.610 1.00 19.99 108 ASP B N 1
ATOM 1803 C CA . ASP B 2 108 ? 28.347 3.876 6.492 1.00 24.26 108 ASP B CA 1
ATOM 1804 C C . ASP B 2 108 ? 28.478 3.039 7.756 1.00 21.58 108 ASP B C 1
ATOM 1805 O O . ASP B 2 108 ? 27.510 2.429 8.204 1.00 19.54 108 ASP B O 1
ATOM 1810 N N . ARG B 2 109 ? 29.677 3.008 8.333 1.00 19.40 109 ARG B N 1
ATOM 1811 C CA . ARG B 2 109 ? 29.866 2.316 9.602 1.00 19.31 109 ARG B CA 1
ATOM 1812 C C . ARG B 2 109 ? 29.044 2.962 10.709 1.00 20.23 109 ARG B C 1
ATOM 1813 O O . ARG B 2 109 ? 28.447 2.273 11.547 1.00 19.18 109 ARG B O 1
ATOM 1821 N N . PHE B 2 110 ? 29.013 4.289 10.705 1.00 17.72 110 PHE B N 1
ATOM 1822 C CA . PHE B 2 110 ? 28.247 5.041 11.691 1.00 17.55 110 PHE B CA 1
ATOM 1823 C C . PHE B 2 110 ? 26.752 4.744 11.571 1.00 21.16 110 PHE B C 1
ATOM 1824 O O . PHE B 2 110 ? 26.089 4.424 12.542 1.00 15.07 110 PHE B O 1
ATOM 1832 N N . VAL B 2 111 ? 26.228 4.869 10.362 1.00 17.42 111 VAL B N 1
ATOM 1833 C CA . VAL B 2 111 ? 24.806 4.673 10.130 1.00 20.87 111 VAL B CA 1
ATOM 1834 C C . VAL B 2 111 ? 24.376 3.268 10.556 1.00 20.46 111 VAL B C 1
ATOM 1835 O O . VAL B 2 111 ? 23.325 3.081 11.170 1.00 16.67 111 VAL B O 1
ATOM 1839 N N . ASP B 2 112 ? 25.213 2.280 10.271 1.00 21.85 112 ASP B N 1
ATOM 1840 C CA . ASP B 2 112 ? 24.875 0.918 10.656 1.00 21.93 112 ASP B CA 1
ATOM 1841 C C . ASP B 2 112 ? 25.001 0.579 12.141 1.00 25.92 112 ASP B C 1
ATOM 1842 O O . ASP B 2 112 ? 24.571 -0.488 12.565 1.00 28.84 112 ASP B O 1
ATOM 1847 N N . ALA B 2 113 ? 25.548 1.487 12.937 1.00 22.90 113 ALA B N 1
ATOM 1848 C CA . ALA B 2 113 ? 25.659 1.242 14.373 1.00 24.16 113 ALA B CA 1
ATOM 1849 C C . ALA B 2 113 ? 24.798 2.173 15.234 1.00 20.54 113 ALA B C 1
ATOM 1850 O O . ALA B 2 113 ? 24.610 1.917 16.423 1.00 14.89 113 ALA B O 1
ATOM 1852 N N . VAL B 2 114 ? 24.293 3.256 14.644 1.00 19.24 114 VAL B N 1
ATOM 1853 C CA . VAL B 2 114 ? 23.657 4.309 15.438 1.00 21.46 114 VAL B CA 1
ATOM 1854 C C . VAL B 2 114 ? 22.238 3.913 15.840 1.00 17.29 114 VAL B C 1
ATOM 1855 O O . VAL B 2 114 ? 21.480 3.385 15.027 1.00 20.60 114 VAL B O 1
ATOM 1859 N N . THR B 2 115 ? 21.888 4.142 17.100 1.00 17.96 115 THR B N 1
ATOM 1860 C CA . THR B 2 115 ? 20.563 3.760 17.590 1.00 15.94 115 THR B CA 1
ATOM 1861 C C . THR B 2 115 ? 19.900 4.840 18.438 1.00 20.37 115 THR B C 1
ATOM 1862 O O . THR B 2 115 ? 18.800 4.629 18.936 1.00 22.03 115 THR B O 1
ATOM 1866 N N . VAL B 2 116 ? 20.558 5.986 18.615 1.00 20.11 116 VAL B N 1
ATOM 1867 C CA . VAL B 2 116 ? 19.994 7.052 19.450 1.00 17.56 116 VAL B CA 1
ATOM 1868 C C . VAL B 2 116 ? 18.751 7.647 18.798 1.00 18.17 116 VAL B C 1
ATOM 1869 O O . VAL B 2 116 ? 18.525 7.462 17.612 1.00 19.93 116 VAL B O 1
ATOM 1873 N N . GLY B 2 117 ? 17.952 8.365 19.577 1.00 16.94 117 GLY B N 1
ATOM 1874 C CA . GLY B 2 117 ? 16.682 8.871 19.088 1.00 21.66 117 GLY B CA 1
ATOM 1875 C C . GLY B 2 117 ? 16.797 9.944 18.014 1.00 25.30 117 GLY B C 1
ATOM 1876 O O . GLY B 2 117 ? 15.919 10.061 17.160 1.00 26.61 117 GLY B O 1
ATOM 1877 N N . MET B 2 118 ? 17.877 10.722 18.054 1.00 21.07 118 MET B N 1
ATOM 1878 C CA . MET B 2 118 ? 18.060 11.834 17.123 1.00 21.71 118 MET B CA 1
ATOM 1879 C C . MET B 2 118 ? 19.521 12.026 16.744 1.00 21.56 118 MET B C 1
ATOM 1880 O O . MET B 2 118 ? 20.409 11.861 17.579 1.00 17.68 118 MET B O 1
ATOM 1885 N N . LEU B 2 119 ? 19.769 12.389 15.491 1.00 17.53 119 LEU B N 1
ATOM 1886 C CA . LEU B 2 119 ? 21.132 12.625 15.031 1.00 19.34 119 LEU B CA 1
ATOM 1887 C C . LEU B 2 119 ? 21.226 13.759 14.019 1.00 23.44 119 LEU B C 1
ATOM 1888 O O . LEU B 2 119 ? 20.277 14.031 13.275 1.00 22.21 119 LEU B O 1
ATOM 1893 N N . TYR B 2 120 ? 22.377 14.423 14.008 1.00 18.54 120 TYR B N 1
ATOM 1894 C CA . TYR B 2 120 ? 22.681 15.437 12.995 1.00 13.70 120 TYR B CA 1
ATOM 1895 C C . TYR B 2 120 ? 23.984 15.008 12.325 1.00 22.32 120 TYR B C 1
ATOM 1896 O O . TYR B 2 120 ? 25.008 14.851 12.995 1.00 19.79 120 TYR B O 1
ATOM 1905 N N . LEU B 2 121 ? 23.939 14.790 11.015 1.00 15.70 121 LEU B N 1
ATOM 1906 C CA . LEU B 2 121 ? 25.091 14.269 10.283 1.00 14.88 121 LEU B CA 1
ATOM 1907 C C . LEU B 2 121 ? 25.441 15.186 9.115 1.00 21.18 121 LEU B C 1
ATOM 1908 O O . LEU B 2 121 ? 24.559 15.628 8.397 1.00 22.26 121 LEU B O 1
ATOM 1913 N N . LEU B 2 122 ? 26.726 15.474 8.932 1.00 19.47 122 LEU B N 1
ATOM 1914 C CA . LEU B 2 122 ? 27.160 16.277 7.802 1.00 19.16 122 LEU B CA 1
ATOM 1915 C C . LEU B 2 122 ? 27.726 15.375 6.720 1.00 22.21 122 LEU B C 1
ATOM 1916 O O . LEU B 2 122 ? 28.470 14.443 6.999 1.00 16.89 122 LEU B O 1
ATOM 1921 N N . VAL B 2 123 ? 27.364 15.669 5.476 1.00 18.04 123 VAL B N 1
ATOM 1922 C CA . VAL B 2 123 ? 27.815 14.895 4.348 1.00 17.57 123 VAL B CA 1
ATOM 1923 C C . VAL B 2 123 ? 28.105 15.878 3.209 1.00 19.17 123 VAL B C 1
ATOM 1924 O O . VAL B 2 123 ? 27.649 17.003 3.252 1.00 17.14 123 VAL B O 1
ATOM 1928 N N . ILE B 2 124 ? 28.891 15.469 2.220 1.00 20.38 124 ILE B N 1
ATOM 1929 C CA . ILE B 2 124 ? 29.085 16.297 1.035 1.00 25.90 124 ILE B CA 1
ATOM 1930 C C . ILE B 2 124 ? 28.505 15.613 -0.206 1.00 26.95 124 ILE B C 1
ATOM 1931 O O . ILE B 2 124 ? 28.193 14.433 -0.178 1.00 18.81 124 ILE B O 1
ATOM 1936 N N . GLU B 2 125 ? 28.355 16.367 -1.291 1.00 34.33 125 GLU B N 1
ATOM 1937 C CA . GLU B 2 125 ? 27.712 15.851 -2.494 1.00 29.59 125 GLU B CA 1
ATOM 1938 C C . GLU B 2 125 ? 28.364 14.554 -2.968 1.00 39.09 125 GLU B C 1
ATOM 1939 O O . GLU B 2 125 ? 27.681 13.624 -3.410 1.00 32.43 125 GLU B O 1
ATOM 1945 N N . ALA B 2 126 ? 29.685 14.483 -2.859 1.00 29.87 126 ALA B N 1
ATOM 1946 C CA . ALA B 2 126 ? 30.407 13.307 -3.335 1.00 28.87 126 ALA B CA 1
ATOM 1947 C C . ALA B 2 126 ? 30.059 12.019 -2.575 1.00 32.70 126 ALA B C 1
ATOM 1948 O O . ALA B 2 126 ? 30.235 10.914 -3.100 1.00 24.21 126 ALA B O 1
ATOM 1950 N N . ASN B 2 127 ? 29.557 12.153 -1.351 1.00 22.75 127 ASN B N 1
ATOM 1951 C CA . ASN B 2 127 ? 29.186 10.979 -0.565 1.00 28.57 127 ASN B CA 1
ATOM 1952 C C . ASN B 2 127 ? 27.898 10.316 -1.044 1.00 24.62 127 ASN B C 1
ATOM 1953 O O . ASN B 2 127 ? 27.559 9.221 -0.597 1.00 30.06 127 ASN B O 1
ATOM 1958 N N . ARG B 2 128 ? 27.187 10.992 -1.944 1.00 36.21 128 ARG B N 1
ATOM 1959 C CA . ARG B 2 128 ? 25.878 10.557 -2.434 1.00 28.99 128 ARG B CA 1
ATOM 1960 C C . ARG B 2 128 ? 24.846 10.612 -1.323 1.00 28.38 128 ARG B C 1
ATOM 1961 O O . ARG B 2 128 ? 24.441 9.582 -0.794 1.00 33.29 128 ARG B O 1
ATOM 1969 N N . PRO B 2 129 ? 24.418 11.835 -0.968 1.00 24.55 129 PRO B N 1
ATOM 1970 C CA . PRO B 2 129 ? 23.576 12.127 0.194 1.00 27.52 129 PRO B CA 1
ATOM 1971 C C . PRO B 2 129 ? 22.310 11.295 0.200 1.00 31.46 129 PRO B C 1
ATOM 1972 O O . PRO B 2 129 ? 21.811 10.923 1.269 1.00 29.16 129 PRO B O 1
ATOM 1976 N N . LYS B 2 130 ? 21.791 11.005 -0.990 1.00 38.07 130 LYS B N 1
ATOM 1977 C CA . LYS B 2 130 ? 20.556 10.242 -1.110 1.00 26.26 130 LYS B CA 1
ATOM 1978 C C . LYS B 2 130 ? 20.731 8.803 -0.649 1.00 23.34 130 LYS B C 1
ATOM 1979 O O . LYS B 2 130 ? 19.845 8.245 -0.026 1.00 29.94 130 LYS B O 1
ATOM 1985 N N . GLU B 2 131 ? 21.873 8.200 -0.962 1.00 22.23 131 GLU B N 1
ATOM 1986 C CA . GLU B 2 131 ? 22.165 6.862 -0.462 1.00 30.10 131 GLU B CA 1
ATOM 1987 C C . GLU B 2 131 ? 22.301 6.874 1.065 1.00 32.81 131 GLU B C 1
ATOM 1988 O O . GLU B 2 131 ? 21.957 5.903 1.736 1.00 27.17 131 GLU B O 1
ATOM 1994 N N . VAL B 2 132 ? 22.804 7.977 1.611 1.00 28.45 132 VAL B N 1
ATOM 1995 C CA . VAL B 2 132 ? 22.912 8.110 3.056 1.00 28.96 132 VAL B CA 1
ATOM 1996 C C . VAL B 2 132 ? 21.518 8.196 3.674 1.00 23.43 132 VAL B C 1
ATOM 1997 O O . VAL B 2 132 ? 21.213 7.499 4.635 1.00 24.32 132 VAL B O 1
ATOM 2001 N N . LEU B 2 133 ? 20.671 9.057 3.122 1.00 29.61 133 LEU B N 1
ATOM 2002 C CA . LEU B 2 133 ? 19.290 9.148 3.586 1.00 28.98 133 LEU B CA 1
ATOM 2003 C C . LEU B 2 133 ? 18.606 7.784 3.572 1.00 24.66 133 LEU B C 1
ATOM 2004 O O . LEU B 2 133 ? 17.956 7.389 4.536 1.00 28.42 133 LEU B O 1
ATOM 2009 N N . ALA B 2 134 ? 18.758 7.072 2.463 1.00 24.34 134 ALA B N 1
ATOM 2010 C CA . ALA B 2 134 ? 18.152 5.759 2.314 1.00 30.27 134 ALA B CA 1
ATOM 2011 C C . ALA B 2 134 ? 18.619 4.794 3.402 1.00 31.40 134 ALA B C 1
ATOM 2012 O O . ALA B 2 134 ? 17.808 4.092 4.025 1.00 27.54 134 ALA B O 1
ATOM 2014 N N . ARG B 2 135 ? 19.927 4.758 3.640 1.00 30.16 135 ARG B N 1
ATOM 2015 C CA . ARG B 2 135 ? 20.468 3.834 4.635 1.00 25.17 135 ARG B CA 1
ATOM 2016 C C . ARG B 2 135 ? 19.925 4.149 6.015 1.00 26.25 135 ARG B C 1
ATOM 2017 O O . ARG B 2 135 ? 19.681 3.246 6.818 1.00 31.91 135 ARG B O 1
ATOM 2025 N N . LEU B 2 136 ? 19.752 5.440 6.278 1.00 22.71 136 LEU B N 1
ATOM 2026 C CA . LEU B 2 136 ? 19.220 5.920 7.541 1.00 26.95 136 LEU B CA 1
ATOM 2027 C C . LEU B 2 136 ? 17.775 5.489 7.694 1.00 27.63 136 LEU B C 1
ATOM 2028 O O . LEU B 2 136 ? 17.352 5.105 8.776 1.00 26.47 136 LEU B O 1
ATOM 2033 N N . GLU B 2 137 ? 17.019 5.559 6.602 1.00 27.35 137 GLU B N 1
ATOM 2034 C CA . GLU B 2 137 ? 15.628 5.135 6.624 1.00 35.56 137 GLU B CA 1
ATOM 2035 C C . GLU B 2 137 ? 15.552 3.661 6.974 1.00 33.14 137 GLU B C 1
ATOM 2036 O O . GLU B 2 137 ? 14.718 3.245 7.776 1.00 36.15 137 GLU B O 1
ATOM 2042 N N . GLU B 2 138 ? 16.431 2.875 6.360 1.00 29.19 138 GLU B N 1
ATOM 2043 C CA . GLU B 2 138 ? 16.508 1.448 6.633 1.00 35.93 138 GLU B CA 1
ATOM 2044 C C . GLU B 2 138 ? 16.809 1.153 8.100 1.00 33.42 138 GLU B C 1
ATOM 2045 O O . GLU B 2 138 ? 16.511 0.072 8.597 1.00 37.91 138 GLU B O 1
ATOM 2051 N N . ARG B 2 139 ? 17.408 2.114 8.791 1.00 26.20 139 ARG B N 1
ATOM 2052 C CA . ARG B 2 139 ? 17.784 1.919 10.180 1.00 28.61 139 ARG B CA 1
ATOM 2053 C C . ARG B 2 139 ? 16.718 2.451 11.127 1.00 29.04 139 ARG B C 1
ATOM 2054 O O . ARG B 2 139 ? 16.887 2.442 12.344 1.00 31.90 139 ARG B O 1
ATOM 2062 N N . GLY B 2 140 ? 15.613 2.920 10.559 1.00 34.85 140 GLY B N 1
ATOM 2063 C CA . GLY B 2 140 ? 14.503 3.395 11.360 1.00 32.89 140 GLY B CA 1
ATOM 2064 C C . GLY B 2 140 ? 14.467 4.893 11.583 1.00 31.20 140 GLY B C 1
ATOM 2065 O O . GLY B 2 140 ? 13.706 5.371 12.421 1.00 34.98 140 GLY B O 1
ATOM 2066 N N . TYR B 2 141 ? 15.275 5.650 10.846 1.00 27.33 141 TYR B N 1
ATOM 2067 C CA . TYR B 2 141 ? 15.269 7.099 11.042 1.00 26.12 141 TYR B CA 1
ATOM 2068 C C . TYR B 2 141 ? 14.428 7.803 10.002 1.00 33.39 141 TYR B C 1
ATOM 2069 O O . TYR B 2 141 ? 14.657 7.649 8.802 1.00 29.71 141 TYR B O 1
ATOM 2078 N N . GLY B 2 142 ? 13.461 8.585 10.459 1.00 25.50 142 GLY B N 1
ATOM 2079 C CA . GLY B 2 142 ? 12.850 9.557 9.575 1.00 30.20 142 GLY B CA 1
ATOM 2080 C C . GLY B 2 142 ? 13.905 10.626 9.365 1.00 38.08 142 GLY B C 1
ATOM 2081 O O . GLY B 2 142 ? 14.509 11.087 10.330 1.00 31.71 142 GLY B O 1
ATOM 2082 N N . THR B 2 143 ? 14.150 11.009 8.118 1.00 32.97 143 THR B N 1
ATOM 2083 C CA . THR B 2 143 ? 15.221 11.951 7.815 1.00 39.72 143 THR B CA 1
ATOM 2084 C C . THR B 2 143 ? 14.721 13.205 7.128 1.00 40.50 143 THR B C 1
ATOM 2085 O O . THR B 2 143 ? 13.654 13.211 6.527 1.00 44.41 143 THR B O 1
ATOM 2089 N N . ARG B 2 144 ? 15.504 14.271 7.218 1.00 42.87 144 ARG B N 1
ATOM 2090 C CA . ARG B 2 144 ? 15.344 15.402 6.316 1.00 33.79 144 ARG B CA 1
ATOM 2091 C C . ARG B 2 144 ? 16.650 16.159 6.209 1.00 44.17 144 ARG B C 1
ATOM 2092 O O . ARG B 2 144 ? 17.464 16.151 7.141 1.00 36.12 144 ARG B O 1
ATOM 2100 N N . ILE B 2 145 ? 16.857 16.792 5.058 1.00 31.32 145 ILE B N 1
ATOM 2101 C CA . ILE B 2 145 ? 18.039 17.609 4.834 1.00 31.25 145 ILE B CA 1
ATOM 2102 C C . ILE B 2 145 ? 17.821 18.985 5.439 1.00 35.03 145 ILE B C 1
ATOM 2103 O O . ILE B 2 145 ? 17.148 19.829 4.854 1.00 36.64 145 ILE B O 1
ATOM 2108 N N . LEU B 2 146 ? 18.390 19.205 6.620 1.00 31.33 146 LEU B N 1
ATOM 2109 C CA . LEU B 2 146 ? 18.183 20.451 7.349 1.00 32.39 146 LEU B CA 1
ATOM 2110 C C . LEU B 2 146 ? 18.702 21.663 6.590 1.00 33.88 146 LEU B C 1
ATOM 2111 O O . LEU B 2 146 ? 18.087 22.726 6.606 1.00 42.74 146 LEU B O 1
ATOM 2116 N N . LYS B 2 147 ? 19.845 21.508 5.939 1.00 33.01 147 LYS B N 1
ATOM 2117 C CA . LYS B 2 147 ? 20.477 22.640 5.285 1.00 34.32 147 LYS B CA 1
ATOM 2118 C C . LYS B 2 147 ? 21.415 22.209 4.181 1.00 31.44 147 LYS B C 1
ATOM 2119 O O . LYS B 2 147 ? 22.105 21.202 4.297 1.00 28.98 147 LYS B O 1
ATOM 2125 N N . VAL B 2 148 ? 21.410 22.972 3.095 1.00 34.21 148 VAL B N 1
ATOM 2126 C CA . VAL B 2 148 ? 22.350 22.775 2.008 1.00 32.63 148 VAL B CA 1
ATOM 2127 C C . VAL B 2 148 ? 23.131 24.067 1.846 1.00 36.84 148 VAL B C 1
ATOM 2128 O O . VAL B 2 148 ? 22.569 25.150 1.966 1.00 40.45 148 VAL B O 1
ATOM 2132 N N . ARG B 2 149 ? 24.429 23.956 1.600 1.00 33.19 149 ARG B N 1
ATOM 2133 C CA . ARG B 2 149 ? 25.267 25.140 1.510 1.00 37.37 149 ARG B CA 1
ATOM 2134 C C . ARG B 2 149 ? 26.515 24.835 0.700 1.00 36.90 149 ARG B C 1
ATOM 2135 O O . ARG B 2 149 ? 27.230 23.868 0.973 1.00 38.62 149 ARG B O 1
ATOM 2143 N N . LYS B 2 150 ? 26.754 25.647 -0.323 1.00 38.66 150 LYS B N 1
ATOM 2144 C CA . LYS B 2 150 ? 27.980 25.545 -1.104 1.00 32.99 150 LYS B CA 1
ATOM 2145 C C . LYS B 2 150 ? 29.072 26.274 -0.341 1.00 35.53 150 LYS B C 1
ATOM 2146 O O . LYS B 2 150 ? 28.866 27.396 0.116 1.00 36.06 150 LYS B O 1
ATOM 2152 N N . ILE B 2 151 ? 30.224 25.630 -0.193 1.00 38.67 151 ILE B N 1
ATOM 2153 C CA . ILE B 2 151 ? 31.367 26.248 0.469 1.00 38.44 151 ILE B CA 1
ATOM 2154 C C . ILE B 2 151 ? 32.550 26.107 -0.476 1.00 32.68 151 ILE B C 1
ATOM 2155 O O . ILE B 2 151 ? 32.400 25.551 -1.564 1.00 28.77 151 ILE B O 1
ATOM 2160 N N . LEU B 2 152 ? 33.715 26.613 -0.072 1.00 31.48 152 LEU B N 1
ATOM 2161 C CA . LEU B 2 152 ? 34.941 26.450 -0.860 1.00 36.07 152 LEU B CA 1
ATOM 2162 C C . LEU B 2 152 ? 35.277 24.983 -1.084 1.00 43.04 152 LEU B C 1
ATOM 2163 O O . LEU B 2 152 ? 35.729 24.298 -0.165 1.00 47.30 152 LEU B O 1
ATOM 2168 N N . GLY B 2 153 ? 35.068 24.493 -2.299 1.00 44.80 153 GLY B N 1
ATOM 2169 C CA . GLY B 2 153 ? 35.440 23.124 -2.598 1.00 49.10 153 GLY B CA 1
ATOM 2170 C C . GLY B 2 153 ? 34.281 22.211 -2.926 1.00 45.61 153 GLY B C 1
ATOM 2171 O O . GLY B 2 153 ? 34.349 21.461 -3.890 1.00 53.35 153 GLY B O 1
ATOM 2172 N N . GLU B 2 154 ? 33.216 22.254 -2.130 1.00 50.54 154 GLU B N 1
ATOM 2173 C CA . GLU B 2 154 ? 32.055 21.404 -2.407 1.00 49.04 154 GLU B CA 1
ATOM 2174 C C . GLU B 2 154 ? 30.769 21.930 -1.793 1.00 32.25 154 GLU B C 1
ATOM 2175 O O . GLU B 2 154 ? 30.702 23.066 -1.327 1.00 34.70 154 GLU B O 1
ATOM 2181 N N . THR B 2 155 ? 29.736 21.102 -1.817 1.00 30.32 155 THR B N 1
ATOM 2182 C CA . THR B 2 155 ? 28.461 21.485 -1.237 1.00 40.61 155 THR B CA 1
ATOM 2183 C C . THR B 2 155 ? 28.170 20.595 -0.037 1.00 28.04 155 THR B C 1
ATOM 2184 O O . THR B 2 155 ? 28.296 19.377 -0.102 1.00 27.56 155 THR B O 1
ATOM 2188 N N . VAL B 2 156 ? 27.773 21.220 1.057 1.00 29.95 156 VAL B N 1
ATOM 2189 C CA . VAL B 2 156 ? 27.575 20.514 2.306 1.00 29.41 156 VAL B CA 1
ATOM 2190 C C . VAL B 2 156 ? 26.096 20.240 2.553 1.00 30.43 156 VAL B C 1
ATOM 2191 O O . VAL B 2 156 ? 25.259 21.124 2.362 1.00 30.10 156 VAL B O 1
ATOM 2195 N N . TYR B 2 157 ? 25.782 19.019 2.984 1.00 22.61 157 TYR B N 1
ATOM 2196 C CA . TYR B 2 157 ? 24.427 18.653 3.384 1.00 18.91 157 TYR B CA 1
ATOM 2197 C C . TYR B 2 157 ? 24.359 18.264 4.857 1.00 22.81 157 TYR B C 1
ATOM 2198 O O . TYR B 2 157 ? 25.093 17.392 5.320 1.00 27.47 157 TYR B O 1
ATOM 2207 N N . ILE B 2 158 ? 23.472 18.913 5.593 1.00 23.96 158 ILE B N 1
ATOM 2208 C CA . ILE B 2 158 ? 23.256 18.556 6.983 1.00 23.49 158 ILE B CA 1
ATOM 2209 C C . ILE B 2 158 ? 21.999 17.712 7.131 1.00 25.48 158 ILE B C 1
ATOM 2210 O O . ILE B 2 158 ? 20.877 18.170 6.905 1.00 27.37 158 ILE B O 1
ATOM 2215 N N . ILE B 2 159 ? 22.208 16.459 7.498 1.00 20.71 159 ILE B N 1
ATOM 2216 C CA . ILE B 2 159 ? 21.116 15.516 7.642 1.00 21.78 159 ILE B CA 1
ATOM 2217 C C . ILE B 2 159 ? 20.624 15.457 9.078 1.00 26.84 159 ILE B C 1
ATOM 2218 O O . ILE B 2 159 ? 21.417 15.320 10.004 1.00 23.54 159 ILE B O 1
ATOM 2223 N N . LYS B 2 160 ? 19.316 15.598 9.266 1.00 26.77 160 LYS B N 1
ATOM 2224 C CA . LYS B 2 160 ? 18.718 15.387 10.579 1.00 22.03 160 LYS B CA 1
ATOM 2225 C C . LYS B 2 160 ? 17.951 14.074 10.561 1.00 32.38 160 LYS B C 1
ATOM 2226 O O . LYS B 2 160 ? 17.146 13.836 9.667 1.00 24.37 160 LYS B O 1
ATOM 2232 N N . GLY B 2 161 ? 18.228 13.212 11.535 1.00 18.98 161 GLY B N 1
ATOM 2233 C CA . GLY B 2 161 ? 17.573 11.919 11.609 1.00 23.02 161 GLY B CA 1
ATOM 2234 C C . GLY B 2 161 ? 16.857 11.761 12.925 1.00 23.93 161 GLY B C 1
ATOM 2235 O O . GLY B 2 161 ? 17.377 12.142 13.973 1.00 25.03 161 GLY B O 1
ATOM 2236 N N . GLU B 2 162 ? 15.652 11.213 12.882 1.00 26.33 162 GLU B N 1
ATOM 2237 C CA . GLU B 2 162 ? 14.889 11.031 14.106 1.00 28.68 162 GLU B CA 1
ATOM 2238 C C . GLU B 2 162 ? 14.054 9.767 14.057 1.00 29.23 162 GLU B C 1
ATOM 2239 O O . GLU B 2 162 ? 13.420 9.461 13.050 1.00 29.63 162 GLU B O 1
ATOM 2245 N N . LYS B 2 163 ? 14.082 9.012 15.145 1.00 29.54 163 LYS B N 1
ATOM 2246 C CA . LYS B 2 163 ? 13.200 7.862 15.271 1.00 39.68 163 LYS B CA 1
ATOM 2247 C C . LYS B 2 163 ? 11.799 8.300 15.706 1.00 41.52 163 LYS B C 1
ATOM 2248 O O . LYS B 2 163 ? 11.628 9.324 16.375 1.00 48.78 163 LYS B O 1
ATOM 2254 N N . SER B 2 164 ? 10.796 7.529 15.311 1.00 46.48 164 SER B N 1
ATOM 2255 C CA . SER B 2 164 ? 9.421 7.837 15.678 1.00 54.67 164 SER B CA 1
ATOM 2256 C C . SER B 2 164 ? 9.107 7.351 17.091 1.00 54.26 164 SER B C 1
ATOM 2257 O O . SER B 2 164 ? 8.674 8.129 17.940 1.00 40.51 164 SER B O 1
#

Nearest PDB structures (foldseek):
  3q87-assembly1_A  TM=1.008E+00  e=2.985E-27  Encephalitozoon cuniculi
  8qdg-assembly1_B  TM=6.665E-01  e=1.374E-05  Homo sapiens
  6ped-assembly1_B  TM=6.223E-01  e=6.258E-06  Homo sapiens
  6h1e-assembly1_B  TM=6.762E-01  e=6.626E-05  Homo sapiens
  4qtt-assembly1_A  TM=5.095E-01  e=2.458E-04  Saccharomyces cerevisiae S288C

Solvent-accessible surface area: 13148 Å² total; per-residue (Å²): 6,51,1,0,0,9,0,1,6,46,2,75,120,15,116,112,76,13,83,14,47,8,120,32,140,95,18,86,61,51,147,86,129,24,47,45,13,14,72,92,10,0,28,89,118,39,0,48,39,0,116,29,2,48,86,22,7,159,126,30,135,47,44,117,19,61,158,138,32,10,54,44,1,50,134,72,50,52,84,7,106,134,1,65,72,5,0,8,0,0,20,1,17,61,14,27,1,94,1,46,104,23,0,7,21,2,34,3,146,47,31,13,0,23,2,41,92,46,78,94,63,184,130,96,70,65,112,47,25,84,4,6,103,1,0,28,59,1,5,104,139,53,26,20,80,98,70,7,0,2,2,5,28,7,16,9,0,21,14,1,76,25,6,108,137,88,3,5,5,1,0,0,18,73,25,54,144,0,3,109,58,24,114,29,43,20,21,0,35,2,57,18,6,64,2,1,6,27,156,5,9,62,1,1,0,6,27,5,24,29,48,43,127,45,116,51,108,41,39,7,0,4,156,36,0,11,84,26,0,28,118,1,0,86,45,0,70,5,37,36,0,2,0,0,0,8,93,37,0,121,15,168,75,0,32,47,88,0,85,143,76,44,0,45,35,131,64,33,54,81,66,138,23,160,73,49,22,1,32,0,0,34,0,78,79,164